Protein AF-A0A927T1P0-F1 (afdb_monomer_lite)

Radius of gyration: 21.11 Å; chains: 1; bounding box: 52×41×47 Å

pLDDT: mean 75.96, std 12.12, range [39.56, 91.94]

Structure (mmCIF, N/CA/C/O backbone):
data_AF-A0A927T1P0-F1
#
_entry.id   AF-A0A927T1P0-F1
#
loop_
_atom_site.group_PDB
_atom_site.id
_atom_site.type_symbol
_atom_site.label_atom_id
_atom_site.label_alt_id
_atom_site.label_comp_id
_atom_site.label_asym_id
_atom_site.label_entity_id
_atom_site.label_seq_id
_atom_site.pdbx_PDB_ins_code
_atom_site.Cartn_x
_atom_site.Cartn_y
_atom_site.Cartn_z
_atom_site.occupancy
_atom_site.B_iso_or_equiv
_atom_site.auth_seq_id
_atom_site.auth_comp_id
_atom_site.auth_asym_id
_atom_site.auth_atom_id
_atom_site.pdbx_PDB_model_num
ATOM 1 N N . MET A 1 1 ? -10.804 21.976 -19.167 1.00 65.56 1 MET A N 1
ATOM 2 C CA . MET A 1 1 ? -10.461 21.129 -18.011 1.00 65.56 1 MET A CA 1
ATOM 3 C C . MET A 1 1 ? -11.729 20.961 -17.210 1.00 65.56 1 MET A C 1
ATOM 5 O O . MET A 1 1 ? -12.380 21.966 -16.926 1.00 65.56 1 MET A O 1
ATOM 9 N N . LYS A 1 2 ? -12.086 19.731 -16.845 1.00 70.88 2 LYS A N 1
ATOM 10 C CA . LYS A 1 2 ? -13.274 19.456 -16.034 1.00 70.88 2 LYS A CA 1
ATOM 11 C C . LYS A 1 2 ? -12.846 18.912 -14.674 1.00 70.88 2 LYS A C 1
ATOM 13 O O . LYS A 1 2 ? -12.101 17.941 -14.603 1.00 70.88 2 LYS A O 1
ATOM 18 N N . LYS A 1 3 ? -13.294 19.558 -13.598 1.00 68.94 3 LYS A N 1
ATOM 19 C CA . LYS A 1 3 ? -13.033 19.150 -12.215 1.00 68.94 3 LYS A CA 1
ATOM 20 C C . LYS A 1 3 ? -14.367 18.923 -11.519 1.00 68.94 3 LYS A C 1
ATOM 22 O O . LYS A 1 3 ? -15.168 19.848 -11.415 1.00 68.94 3 LYS A O 1
ATOM 27 N N . GLU A 1 4 ? -14.596 17.701 -11.061 1.00 69.62 4 GLU A N 1
ATOM 28 C CA . GLU A 1 4 ? -15.775 17.327 -10.285 1.00 69.62 4 GLU A CA 1
ATOM 29 C C . GLU A 1 4 ? -15.331 16.791 -8.925 1.00 69.62 4 GLU A C 1
ATOM 31 O O . GLU A 1 4 ? -14.583 15.819 -8.842 1.00 69.62 4 GLU A O 1
ATOM 36 N N . THR A 1 5 ? -15.821 17.406 -7.852 1.00 66.75 5 THR A N 1
ATOM 37 C CA . THR A 1 5 ? -15.686 16.878 -6.493 1.00 66.75 5 THR A CA 1
ATOM 38 C C . THR A 1 5 ? -17.060 16.415 -6.045 1.00 66.75 5 THR A C 1
ATOM 40 O O . THR A 1 5 ? -18.001 17.210 -6.015 1.00 66.75 5 THR A O 1
ATOM 43 N N . LYS A 1 6 ? -17.192 15.130 -5.718 1.00 68.12 6 LYS A N 1
ATOM 44 C CA . LYS A 1 6 ? -18.435 14.553 -5.204 1.00 68.12 6 LYS A CA 1
ATOM 45 C C . LYS A 1 6 ? -18.195 14.024 -3.801 1.00 68.12 6 LYS A C 1
ATOM 47 O O . LYS A 1 6 ? -17.317 13.188 -3.584 1.00 68.12 6 LYS A O 1
ATOM 52 N N . LYS A 1 7 ? -18.995 14.522 -2.859 1.00 62.31 7 LYS A N 1
ATOM 53 C CA . LYS A 1 7 ? -19.171 13.892 -1.553 1.00 62.31 7 LYS A CA 1
ATOM 54 C C . LYS A 1 7 ? -20.179 12.773 -1.727 1.00 62.31 7 LYS A C 1
ATOM 56 O O . LYS A 1 7 ? -21.283 12.999 -2.219 1.00 62.31 7 LYS A O 1
ATOM 61 N N . LEU A 1 8 ? -19.776 11.561 -1.383 1.00 62.12 8 LEU A N 1
ATOM 62 C CA . LEU A 1 8 ? -20.695 10.434 -1.336 1.00 62.12 8 LEU A CA 1
ATOM 63 C C . LEU A 1 8 ? -21.498 10.560 -0.033 1.00 62.12 8 LEU A C 1
ATOM 65 O O . LEU A 1 8 ? -21.010 10.230 1.041 1.00 62.12 8 LEU A O 1
ATOM 69 N N . GLU A 1 9 ? -22.691 11.155 -0.128 1.00 51.50 9 GLU A N 1
ATOM 70 C CA . GLU A 1 9 ? -23.571 11.426 1.025 1.00 51.50 9 GLU A CA 1
ATOM 71 C C . GLU A 1 9 ? -24.508 10.248 1.358 1.00 51.50 9 GLU A C 1
ATOM 73 O O . GLU A 1 9 ? -24.987 10.154 2.482 1.00 51.50 9 GLU A O 1
ATOM 78 N N . ASN A 1 10 ? -24.708 9.312 0.419 1.00 56.03 10 ASN A N 1
ATOM 79 C CA . ASN A 1 10 ? -25.571 8.126 0.557 1.00 56.03 10 ASN A CA 1
ATOM 80 C C . ASN A 1 10 ? -24.776 6.809 0.635 1.00 56.03 10 ASN A C 1
ATOM 82 O O . ASN A 1 10 ? -25.217 5.785 0.115 1.00 56.03 10 ASN A O 1
ATOM 86 N N . THR A 1 11 ? -23.585 6.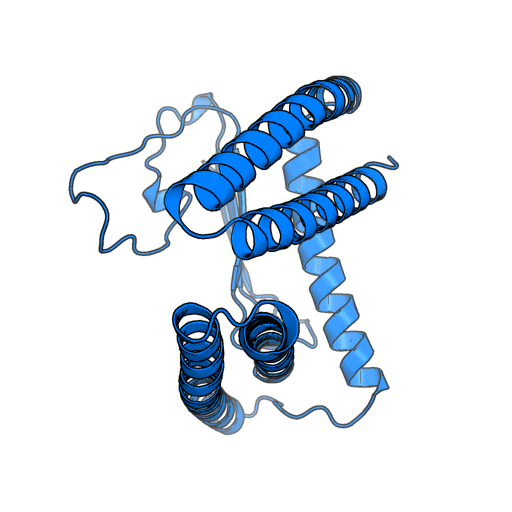839 1.225 1.00 60.16 11 THR A N 1
ATOM 87 C CA . THR A 1 11 ? -22.740 5.649 1.411 1.00 60.16 11 THR A CA 1
ATOM 88 C C . THR A 1 11 ? -22.660 5.268 2.879 1.00 60.16 11 THR A C 1
ATOM 90 O O . THR A 1 11 ? -22.711 6.138 3.748 1.00 60.16 11 THR A O 1
ATOM 93 N N . ILE A 1 12 ? -22.484 3.975 3.169 1.00 64.25 12 ILE A N 1
ATOM 94 C CA . ILE A 1 12 ? -22.302 3.490 4.552 1.00 64.25 12 ILE A CA 1
ATOM 95 C C . ILE A 1 12 ? -20.975 4.029 5.119 1.00 64.25 12 ILE A C 1
ATOM 97 O O . ILE A 1 12 ? -20.809 4.191 6.328 1.00 64.25 12 ILE A O 1
ATOM 101 N N . ILE A 1 13 ? -20.032 4.358 4.231 1.00 64.19 13 ILE A N 1
ATOM 102 C CA . ILE A 1 13 ? -18.728 4.943 4.541 1.00 64.19 13 ILE A CA 1
ATOM 103 C C . ILE A 1 13 ? -18.854 6.445 4.810 1.00 64.19 13 ILE A C 1
ATOM 105 O O . ILE A 1 13 ? -19.381 7.202 3.991 1.00 64.19 13 ILE A O 1
ATOM 109 N N . ASN A 1 14 ? -18.278 6.896 5.923 1.00 66.38 14 ASN A N 1
ATOM 110 C CA . ASN A 1 14 ? -18.280 8.301 6.302 1.00 66.38 14 ASN A CA 1
ATOM 111 C C . ASN A 1 14 ? -17.170 9.092 5.597 1.00 66.38 14 ASN A C 1
ATOM 113 O O . ASN A 1 14 ? -16.022 8.652 5.507 1.00 66.38 14 ASN A O 1
ATOM 117 N N . ASN A 1 15 ? -17.498 10.324 5.190 1.00 62.19 15 ASN A N 1
ATOM 118 C CA . ASN A 1 15 ? -16.545 11.318 4.680 1.00 62.19 15 ASN A CA 1
ATOM 119 C C . ASN A 1 15 ? -15.678 10.795 3.525 1.00 62.19 15 ASN A C 1
ATOM 121 O O . ASN A 1 15 ? -14.450 10.888 3.575 1.00 62.19 15 ASN A O 1
ATOM 125 N N . VAL A 1 16 ? -16.317 10.237 2.496 1.00 62.22 16 VAL A N 1
ATOM 126 C CA . VAL A 1 16 ? -15.637 9.903 1.243 1.00 62.22 16 VAL A CA 1
ATOM 127 C C . VAL A 1 16 ? -15.751 11.085 0.292 1.00 62.22 16 VAL A C 1
ATOM 129 O O . VAL A 1 16 ? -16.842 11.444 -0.162 1.00 62.22 16 VAL A O 1
ATOM 132 N N . GLU A 1 17 ? -14.606 11.681 -0.016 1.00 65.31 17 GLU A N 1
ATOM 133 C CA . GLU A 1 17 ? -14.483 12.682 -1.069 1.00 65.31 17 GLU A CA 1
ATOM 134 C C . GLU A 1 17 ? -13.845 12.028 -2.292 1.00 65.31 17 GLU A C 1
ATOM 136 O O . GLU A 1 17 ? -12.743 11.473 -2.212 1.00 65.31 17 GLU A O 1
ATOM 141 N N . VAL A 1 18 ? -14.563 12.079 -3.415 1.00 67.19 18 VAL A N 1
ATOM 142 C CA . VAL A 1 18 ? -14.064 11.638 -4.718 1.00 67.19 18 VAL A CA 1
ATOM 143 C C . VAL A 1 18 ? -13.833 12.869 -5.570 1.00 67.19 18 VAL A C 1
ATOM 145 O O . VAL A 1 18 ? -14.770 13.589 -5.922 1.00 67.19 18 VAL A O 1
ATOM 148 N N . GLU A 1 19 ? -12.577 13.109 -5.910 1.00 67.81 19 GLU A N 1
ATOM 149 C CA . GLU A 1 19 ? -12.189 14.158 -6.842 1.00 67.81 19 GLU A CA 1
ATOM 150 C C . GLU A 1 19 ? -11.833 13.514 -8.180 1.00 67.81 19 GLU A C 1
ATOM 152 O O . GLU A 1 19 ? -10.958 12.650 -8.252 1.00 67.81 19 GLU A O 1
ATOM 157 N N . THR A 1 20 ? -12.544 13.916 -9.232 1.00 67.44 20 THR A N 1
ATOM 158 C CA . THR A 1 20 ? -12.288 13.505 -10.613 1.00 67.44 20 THR A CA 1
ATOM 159 C C . THR A 1 20 ? -11.836 14.717 -11.408 1.00 67.44 20 THR A C 1
ATOM 161 O O . THR A 1 20 ? -12.549 15.720 -11.487 1.00 67.44 20 THR A O 1
ATOM 164 N N . ILE A 1 21 ? -10.649 14.630 -12.000 1.00 69.12 21 ILE A N 1
ATOM 165 C CA . ILE A 1 21 ? -10.089 15.689 -12.842 1.00 69.12 21 ILE A CA 1
ATOM 166 C C . ILE A 1 21 ? -9.826 15.106 -14.223 1.00 69.12 21 ILE A C 1
ATOM 168 O O . ILE A 1 21 ? -9.081 14.134 -14.354 1.00 69.12 21 ILE A O 1
ATOM 172 N N . GLU A 1 22 ? -10.442 15.710 -15.235 1.00 72.00 22 GLU A N 1
ATOM 173 C CA . GLU A 1 22 ? -10.302 15.354 -16.644 1.00 72.00 22 GLU A CA 1
ATOM 174 C C . GLU A 1 22 ? -9.649 16.511 -17.414 1.00 72.00 22 GLU A C 1
ATOM 176 O O . GLU A 1 22 ? -10.122 17.657 -17.385 1.00 72.00 22 GLU A O 1
ATOM 181 N N . THR A 1 23 ? -8.559 16.203 -18.115 1.00 69.12 23 THR A N 1
ATOM 182 C CA . THR A 1 23 ? -7.876 17.122 -19.034 1.00 69.12 23 THR A CA 1
ATOM 183 C C . THR A 1 23 ? -7.895 16.565 -20.448 1.00 69.12 23 THR A C 1
ATOM 185 O O . THR A 1 23 ? -7.761 15.357 -20.659 1.00 69.12 23 THR A O 1
ATOM 188 N N . THR A 1 24 ? -8.020 17.458 -21.422 1.00 71.88 24 THR A N 1
ATOM 189 C CA . THR A 1 24 ? -7.931 17.159 -22.855 1.00 71.88 24 THR A CA 1
ATOM 190 C C . THR A 1 24 ? -6.747 17.907 -23.485 1.00 71.88 24 THR A C 1
ATOM 192 O O . THR A 1 24 ? -6.261 18.882 -22.910 1.00 71.88 24 THR A O 1
ATOM 195 N N . PRO A 1 25 ? -6.259 17.505 -24.675 1.00 71.06 25 PRO A N 1
ATOM 196 C CA . PRO A 1 25 ? -5.211 18.246 -25.387 1.00 71.06 25 PRO A CA 1
ATOM 197 C C . PRO A 1 25 ? -5.578 19.706 -25.704 1.00 71.06 25 PRO A C 1
ATOM 199 O O . PRO A 1 25 ? -4.684 20.541 -25.844 1.00 71.06 25 PRO A O 1
ATOM 202 N N . GLU A 1 26 ? -6.876 19.999 -25.813 1.00 76.75 26 GLU A N 1
ATOM 203 C CA . GLU A 1 26 ? -7.449 21.324 -26.087 1.00 76.75 26 GLU A CA 1
ATOM 204 C C . GLU A 1 26 ? -7.336 22.268 -24.881 1.00 76.75 26 GLU A C 1
ATOM 206 O O . GLU A 1 26 ? -7.299 23.484 -25.046 1.00 76.75 26 GLU A O 1
ATOM 211 N N . ASP A 1 27 ? -7.178 21.713 -23.676 1.00 67.50 27 ASP A N 1
ATOM 212 C CA . ASP A 1 27 ? -7.015 22.470 -22.431 1.00 67.50 27 ASP A CA 1
ATOM 213 C C . ASP A 1 27 ? -5.614 23.086 -22.262 1.00 67.50 27 ASP A C 1
ATOM 215 O O . ASP A 1 27 ? -5.340 23.756 -21.265 1.00 67.50 27 ASP A O 1
ATOM 219 N N . GLY A 1 28 ? -4.716 22.872 -23.229 1.00 75.31 28 GLY A N 1
ATOM 220 C CA . GLY A 1 28 ? -3.357 23.400 -23.204 1.00 75.31 28 GLY A CA 1
ATOM 221 C C . GLY A 1 28 ? -2.464 22.720 -22.162 1.00 75.31 28 GLY A C 1
ATOM 222 O O . GLY A 1 28 ? -2.589 21.528 -21.885 1.00 75.31 28 GLY A O 1
ATOM 223 N N . PHE A 1 29 ? -1.494 23.467 -21.632 1.00 71.69 29 PHE A N 1
ATOM 224 C CA . PHE A 1 29 ? -0.610 23.002 -20.562 1.00 71.69 29 PHE A CA 1
ATOM 225 C C . PHE A 1 29 ? -1.262 23.282 -19.207 1.00 71.69 29 PHE A C 1
ATOM 227 O O . PHE A 1 29 ? -1.324 24.428 -18.764 1.00 71.69 29 PHE A O 1
ATOM 234 N N . VAL A 1 30 ? -1.739 22.232 -18.543 1.00 72.25 30 VAL A N 1
ATOM 235 C CA . VAL A 1 30 ? -2.395 22.321 -17.235 1.00 72.25 30 VAL A CA 1
ATOM 236 C C . VAL A 1 30 ? -1.359 22.118 -16.134 1.00 72.25 30 VAL A C 1
ATOM 238 O O . VAL A 1 30 ? -0.577 21.171 -16.166 1.00 72.25 30 VAL A O 1
ATOM 241 N N . HIS A 1 31 ? -1.340 23.011 -15.149 1.00 68.69 31 HIS A N 1
ATOM 242 C CA . HIS A 1 31 ? -0.388 22.948 -14.042 1.00 68.69 31 HIS A CA 1
ATOM 243 C C . HIS A 1 31 ? -0.671 21.747 -13.115 1.00 68.69 31 HIS A C 1
ATOM 245 O O . HIS A 1 31 ? -1.817 21.532 -12.711 1.00 68.69 31 HIS A O 1
ATOM 251 N N . ASP A 1 32 ? 0.359 20.981 -12.733 1.00 66.25 32 ASP A N 1
ATOM 252 C CA . ASP A 1 32 ? 0.204 19.723 -11.973 1.00 66.25 32 ASP A CA 1
ATOM 253 C C . ASP A 1 32 ? -0.410 19.932 -10.585 1.00 66.25 32 ASP A C 1
ATOM 255 O O . ASP A 1 32 ? -1.116 19.059 -10.100 1.00 66.25 32 ASP A O 1
ATOM 259 N N . SER A 1 33 ? -0.264 21.113 -9.969 1.00 64.12 33 SER A N 1
ATOM 260 C CA . SER A 1 33 ? -0.940 21.408 -8.688 1.00 64.12 33 SER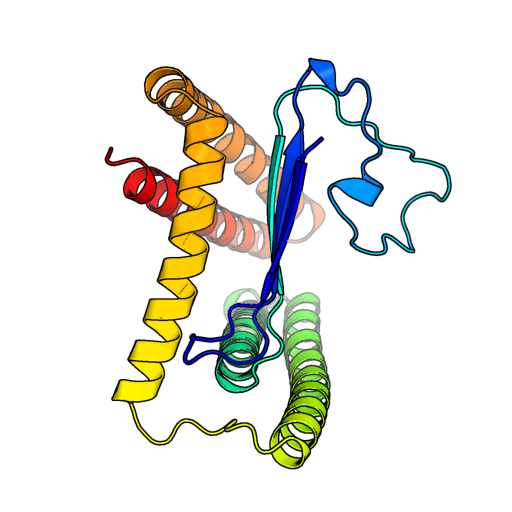 A CA 1
ATOM 261 C C . SER A 1 33 ? -2.469 21.370 -8.776 1.00 64.12 33 SER A C 1
ATOM 263 O O . SER A 1 33 ? -3.140 21.210 -7.758 1.00 64.12 33 SER A O 1
ATOM 265 N N . VAL A 1 34 ? -3.024 21.528 -9.981 1.00 63.28 34 VAL A N 1
ATOM 266 C CA . VAL A 1 34 ? -4.465 21.454 -10.229 1.00 63.28 34 VAL A CA 1
ATOM 267 C C . VAL A 1 34 ? -4.917 20.001 -10.379 1.00 63.28 34 VAL A C 1
ATOM 269 O O . VAL A 1 34 ? -6.044 19.694 -10.009 1.00 63.28 34 VAL A O 1
ATOM 272 N N . ILE A 1 35 ? -4.035 19.123 -10.876 1.00 61.38 35 ILE A N 1
ATOM 273 C CA . ILE A 1 35 ? -4.282 17.695 -11.150 1.00 61.38 35 ILE A CA 1
ATOM 274 C C . ILE A 1 35 ? -3.967 16.827 -9.921 1.00 61.38 35 ILE A C 1
ATOM 276 O O . ILE A 1 35 ? -4.685 15.875 -9.621 1.00 61.38 35 ILE A O 1
ATOM 280 N N . ARG A 1 36 ? -2.909 17.172 -9.183 1.00 61.28 36 ARG A N 1
ATOM 281 C CA . ARG A 1 36 ? -2.444 16.526 -7.952 1.00 61.28 36 ARG A CA 1
ATOM 282 C C . ARG A 1 36 ? -2.322 17.568 -6.836 1.00 61.28 36 ARG A C 1
ATOM 284 O O . ARG A 1 36 ? -1.224 18.055 -6.565 1.00 61.28 36 ARG A O 1
ATOM 291 N N . PRO A 1 37 ? -3.420 17.899 -6.136 1.00 54.56 37 PRO A N 1
ATOM 292 C CA . PRO A 1 37 ? -3.419 18.936 -5.103 1.00 54.56 37 PRO A CA 1
ATOM 293 C C . PRO A 1 37 ? -2.676 18.543 -3.813 1.00 54.56 37 PRO A C 1
ATOM 295 O O . PRO A 1 37 ? -2.661 19.318 -2.855 1.00 54.56 37 PRO A O 1
ATOM 298 N N . THR A 1 38 ? -2.039 17.365 -3.750 1.00 49.34 38 THR A N 1
ATOM 299 C CA . THR A 1 38 ? -1.137 17.017 -2.646 1.00 49.34 38 THR A CA 1
ATOM 300 C C . THR A 1 38 ? -0.102 18.120 -2.479 1.00 49.34 38 THR A C 1
ATOM 302 O O . THR A 1 38 ? 0.689 18.363 -3.388 1.00 49.34 38 THR A O 1
ATOM 305 N N . LYS A 1 39 ? -0.104 18.775 -1.310 1.00 44.94 39 LYS A N 1
ATOM 306 C CA . LYS A 1 39 ? 0.921 19.738 -0.891 1.00 44.94 39 LYS A CA 1
ATOM 307 C C . LYS A 1 39 ? 2.292 19.048 -0.926 1.00 44.94 39 LYS A C 1
ATOM 309 O O . LYS A 1 39 ? 2.753 18.533 0.089 1.00 44.94 39 LYS A O 1
ATOM 314 N N . MET A 1 40 ? 2.947 19.024 -2.087 1.00 44.00 40 MET A N 1
ATOM 315 C CA . MET A 1 40 ? 4.353 18.657 -2.229 1.00 44.00 40 MET A CA 1
ATOM 316 C C . MET A 1 40 ? 5.171 19.758 -1.561 1.00 44.00 40 MET A C 1
ATOM 318 O O . MET A 1 40 ? 5.661 20.673 -2.209 1.00 44.00 40 MET A O 1
ATOM 322 N N . GLN A 1 41 ? 5.279 19.724 -0.235 1.00 41.44 41 GLN A N 1
ATOM 323 C CA . GLN A 1 41 ? 6.036 20.749 0.472 1.00 41.44 41 GLN A CA 1
ATOM 324 C C . GLN A 1 41 ? 7.554 20.564 0.367 1.00 41.44 41 GLN A C 1
ATOM 326 O O . GLN A 1 41 ? 8.253 21.418 0.892 1.00 41.44 41 GLN A O 1
ATOM 331 N N . HIS A 1 42 ? 8.096 19.511 -0.258 1.00 39.56 42 HIS A N 1
ATOM 332 C CA . HIS A 1 42 ? 9.523 19.179 -0.087 1.00 39.56 42 HIS A CA 1
ATOM 333 C C . HIS A 1 42 ? 10.299 18.708 -1.333 1.00 39.56 42 HIS A C 1
ATOM 335 O O . HIS A 1 42 ? 11.416 18.227 -1.185 1.00 39.56 42 HIS A O 1
ATOM 341 N N . TYR A 1 43 ? 9.798 18.898 -2.558 1.00 39.69 43 TYR A N 1
ATOM 342 C CA . TYR A 1 43 ? 10.626 18.724 -3.764 1.00 39.69 43 TYR A CA 1
ATOM 343 C C . TYR A 1 43 ? 10.484 19.934 -4.685 1.00 39.69 43 TYR A C 1
ATOM 345 O O . TYR A 1 43 ? 9.567 19.992 -5.490 1.00 39.69 43 TYR A O 1
ATOM 353 N N . GLY A 1 44 ? 11.404 20.893 -4.532 1.00 41.53 44 GLY A N 1
ATOM 354 C CA . GLY A 1 44 ? 11.635 21.996 -5.468 1.00 41.53 44 GLY A CA 1
ATOM 355 C C . GLY A 1 44 ? 10.466 22.970 -5.614 1.00 41.53 44 GLY A C 1
ATOM 356 O O . GLY A 1 44 ? 9.514 22.714 -6.340 1.00 41.53 44 GLY A O 1
ATOM 357 N N . LYS A 1 45 ? 10.598 24.152 -5.008 1.00 43.09 45 LYS A N 1
ATOM 358 C CA . LYS A 1 45 ? 9.666 25.288 -5.125 1.00 43.09 45 LYS A CA 1
ATOM 359 C C . LYS A 1 45 ? 9.414 25.749 -6.580 1.00 43.09 45 LYS A C 1
ATOM 361 O O . LYS A 1 45 ? 8.470 26.496 -6.802 1.00 43.09 45 LYS A O 1
ATOM 366 N N . ASP A 1 46 ? 10.200 25.246 -7.538 1.00 47.38 46 ASP A N 1
ATOM 367 C CA . ASP A 1 46 ? 10.247 25.689 -8.936 1.00 47.38 46 ASP A CA 1
ATOM 368 C C . ASP A 1 46 ? 9.972 24.582 -9.977 1.00 47.38 46 ASP A C 1
ATOM 370 O O . ASP A 1 46 ? 9.990 24.855 -11.178 1.00 47.38 46 ASP A O 1
ATOM 374 N N . ASN A 1 47 ? 9.663 23.342 -9.570 1.00 47.69 47 ASN A N 1
ATOM 375 C CA . ASN A 1 47 ? 9.273 22.294 -10.525 1.00 47.69 47 ASN A CA 1
ATOM 376 C C . ASN A 1 47 ? 7.788 22.420 -10.880 1.00 47.69 47 ASN A C 1
ATOM 378 O O . ASN A 1 47 ? 6.942 21.632 -10.457 1.00 47.69 47 ASN A O 1
ATOM 382 N N . THR A 1 48 ? 7.483 23.434 -11.686 1.00 53.91 48 THR A N 1
ATOM 383 C CA . THR A 1 48 ? 6.193 23.572 -12.368 1.00 53.91 48 THR A CA 1
ATOM 384 C C . THR A 1 48 ? 6.076 22.465 -13.418 1.00 53.91 48 THR A C 1
ATOM 386 O O . THR A 1 48 ? 6.422 22.619 -14.586 1.00 53.91 48 THR A O 1
ATOM 389 N N . MET A 1 49 ? 5.655 21.276 -12.986 1.00 59.50 49 MET A N 1
ATOM 390 C CA . MET A 1 49 ? 5.286 20.224 -13.923 1.00 59.50 49 MET A CA 1
ATOM 391 C C . MET A 1 49 ? 3.973 20.639 -14.588 1.00 59.50 49 MET A C 1
ATOM 393 O O . MET A 1 49 ? 2.986 20.950 -13.922 1.00 59.50 49 MET A O 1
ATOM 397 N N . TYR A 1 50 ? 3.980 20.693 -15.915 1.00 62.78 50 TYR A N 1
ATOM 398 C CA . TYR A 1 50 ? 2.786 20.920 -16.715 1.00 62.78 50 TYR A CA 1
ATOM 399 C C . TYR A 1 50 ? 2.410 19.614 -17.396 1.00 62.78 50 TYR A C 1
ATOM 401 O O . TYR A 1 50 ? 3.259 18.939 -17.979 1.00 62.78 50 TYR A O 1
ATOM 409 N N . HIS A 1 51 ? 1.129 19.280 -17.354 1.00 64.12 51 HIS A N 1
ATOM 410 C CA . HIS A 1 51 ? 0.570 18.148 -18.076 1.00 64.12 51 HIS A CA 1
ATOM 411 C C . HIS A 1 51 ? -0.139 18.652 -19.324 1.00 64.12 51 HIS A C 1
ATOM 413 O O . HIS A 1 51 ? -0.923 19.599 -19.272 1.00 64.12 51 HIS A O 1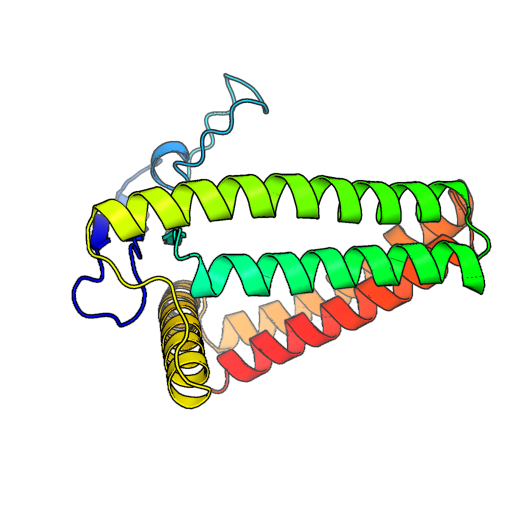
ATOM 419 N N . LYS A 1 52 ? 0.144 18.009 -20.455 1.00 63.44 52 LYS A N 1
ATOM 420 C CA . LYS A 1 52 ? -0.563 18.223 -21.717 1.00 63.44 52 LYS A CA 1
ATOM 421 C C . LYS A 1 52 ? -1.008 16.875 -22.259 1.00 63.44 52 LYS A C 1
ATOM 423 O O . LYS A 1 52 ? -0.203 15.951 -22.350 1.00 63.44 52 LYS A O 1
ATOM 428 N N . GLY A 1 53 ? -2.272 16.794 -22.659 1.00 67.62 53 GLY A N 1
ATOM 429 C CA . GLY A 1 53 ? -2.871 15.584 -23.212 1.00 67.62 53 GLY A CA 1
ATOM 430 C C . GLY A 1 53 ? -4.039 15.065 -22.379 1.00 67.62 53 GLY A C 1
ATOM 431 O O . GLY A 1 53 ? -4.551 15.753 -21.494 1.00 67.62 53 GLY A O 1
ATOM 432 N N . TYR A 1 54 ? -4.471 13.847 -22.698 1.00 68.38 54 TYR A N 1
ATOM 433 C CA . TYR A 1 54 ? -5.557 13.183 -21.988 1.00 68.38 54 TYR A CA 1
ATOM 434 C C . TYR A 1 54 ? -5.081 12.701 -20.616 1.00 68.38 54 TYR A C 1
ATOM 436 O O . TYR A 1 54 ? -4.142 11.911 -20.527 1.00 68.38 54 TYR A O 1
ATOM 444 N N . SER A 1 55 ? -5.734 13.166 -19.555 1.00 66.00 55 SER A N 1
ATOM 445 C CA . SER A 1 55 ? -5.535 12.660 -18.196 1.00 66.00 55 SER A CA 1
ATOM 446 C C . SER A 1 55 ? -6.875 12.570 -17.491 1.00 66.00 55 SER A C 1
ATOM 448 O O . SER A 1 55 ? -7.693 13.485 -17.585 1.00 66.00 55 SER A O 1
ATOM 450 N N . LYS A 1 56 ? -7.086 11.469 -16.773 1.00 68.31 56 LYS A N 1
ATOM 451 C CA . LYS A 1 56 ? -8.225 11.275 -15.883 1.00 68.31 56 LYS A CA 1
ATOM 452 C C . LYS A 1 56 ? -7.703 10.792 -14.538 1.00 68.31 56 LYS A C 1
ATOM 454 O O . LYS A 1 56 ? -7.199 9.676 -14.425 1.00 68.31 56 LYS A O 1
ATOM 459 N N . THR A 1 57 ? -7.772 11.661 -13.536 1.00 65.88 57 THR A N 1
ATOM 460 C CA . THR A 1 57 ? -7.266 11.392 -12.183 1.00 65.88 57 THR A CA 1
ATOM 461 C C . THR A 1 57 ? -8.434 11.207 -11.228 1.00 65.88 57 THR A C 1
ATOM 463 O O . THR A 1 57 ? -9.336 12.041 -11.205 1.00 65.88 57 THR A O 1
ATOM 466 N N . PHE A 1 58 ? -8.392 10.131 -10.441 1.00 64.88 58 PHE A N 1
ATOM 467 C CA . PHE A 1 58 ? -9.337 9.862 -9.362 1.00 64.88 58 PHE A CA 1
ATOM 468 C C . PHE A 1 58 ? -8.604 9.867 -8.026 1.00 64.88 58 PHE A C 1
ATOM 470 O O . PHE A 1 58 ? -7.732 9.025 -7.791 1.00 64.88 58 PHE A O 1
ATOM 477 N N . THR A 1 59 ? -8.980 10.791 -7.150 1.00 64.50 59 THR A N 1
ATOM 478 C CA . THR A 1 59 ? -8.469 10.852 -5.780 1.00 64.50 59 THR A CA 1
ATOM 479 C C . THR A 1 59 ? -9.582 10.455 -4.826 1.00 64.50 59 THR A C 1
ATOM 481 O O . THR A 1 59 ? -10.658 11.052 -4.843 1.00 64.50 59 THR A O 1
ATOM 484 N N . TYR A 1 60 ? -9.304 9.452 -3.995 1.00 67.81 60 TYR A N 1
ATOM 485 C CA . TYR A 1 60 ? -10.188 9.006 -2.925 1.00 67.81 60 TYR A CA 1
ATOM 486 C C . TYR A 1 60 ? -9.579 9.401 -1.590 1.00 67.81 60 TYR A C 1
ATOM 488 O O . TYR A 1 60 ? -8.504 8.916 -1.232 1.00 67.81 60 TYR A O 1
ATOM 496 N N . THR A 1 61 ? -10.284 10.244 -0.847 1.00 67.75 61 THR A N 1
ATOM 497 C CA . THR A 1 61 ? -9.900 10.590 0.521 1.00 67.75 61 THR A CA 1
ATOM 498 C C . THR A 1 61 ? -10.987 10.092 1.455 1.00 67.75 61 THR A C 1
ATOM 500 O O . THR A 1 61 ? -12.156 10.436 1.291 1.00 67.75 61 THR A O 1
ATOM 503 N N . THR A 1 62 ? -10.604 9.260 2.423 1.00 72.81 62 THR A N 1
ATOM 504 C CA . THR A 1 62 ? -11.485 8.842 3.513 1.00 72.81 62 THR A CA 1
ATOM 505 C C . THR A 1 62 ? -10.744 8.949 4.834 1.00 72.81 62 THR A C 1
ATOM 507 O O . THR A 1 62 ? -9.598 8.517 4.955 1.00 72.81 62 THR A O 1
ATOM 510 N N . ASN A 1 63 ? -11.428 9.519 5.820 1.00 74.00 63 ASN A N 1
ATOM 511 C CA . ASN A 1 63 ? -10.972 9.580 7.205 1.00 74.00 63 ASN A CA 1
ATOM 512 C C . ASN A 1 63 ? -11.793 8.640 8.099 1.00 74.00 63 ASN A C 1
ATOM 514 O O . ASN A 1 63 ? -11.775 8.793 9.315 1.00 74.00 63 ASN A O 1
ATOM 518 N N . ASP A 1 64 ? -12.535 7.688 7.517 1.00 76.50 64 ASP A N 1
ATOM 519 C CA . ASP A 1 64 ? -13.377 6.767 8.279 1.00 76.50 64 ASP A CA 1
ATOM 520 C C . ASP A 1 64 ? -12.500 5.846 9.160 1.00 76.50 64 ASP A C 1
ATOM 522 O O . ASP A 1 64 ? -11.695 5.061 8.627 1.00 76.50 64 ASP A O 1
ATOM 526 N N . PRO A 1 65 ? -12.627 5.899 10.503 1.00 82.19 65 PRO A N 1
ATOM 527 C CA . PRO A 1 65 ? -11.891 5.030 11.422 1.00 82.19 65 PRO A CA 1
ATOM 528 C C . PRO A 1 65 ? -12.109 3.536 11.153 1.00 82.19 65 PRO A C 1
ATOM 530 O O . PRO A 1 65 ? -11.212 2.726 11.402 1.00 82.19 65 PRO A O 1
ATOM 533 N N . ARG A 1 66 ? -13.272 3.161 10.606 1.00 81.06 66 ARG A N 1
ATOM 534 C CA . ARG A 1 66 ? -13.660 1.770 10.324 1.00 81.06 66 ARG A CA 1
ATOM 535 C C . ARG A 1 66 ? -12.859 1.161 9.175 1.00 81.06 66 ARG A C 1
ATOM 537 O O . ARG A 1 66 ? -12.667 -0.050 9.149 1.00 81.06 66 ARG A O 1
ATOM 544 N N . ILE A 1 67 ? -12.325 1.990 8.274 1.00 81.50 67 ILE A N 1
ATOM 545 C CA . ILE A 1 67 ? -11.467 1.567 7.154 1.00 81.50 67 ILE A CA 1
ATOM 546 C C . ILE A 1 67 ? -9.991 1.812 7.477 1.00 81.50 67 ILE A C 1
ATOM 548 O O . ILE A 1 67 ? -9.142 0.938 7.282 1.00 81.50 67 ILE A O 1
ATOM 552 N N . THR A 1 68 ? -9.670 2.992 8.006 1.00 83.69 68 THR A N 1
ATOM 553 C CA . THR A 1 68 ? -8.282 3.410 8.256 1.00 83.69 68 THR A CA 1
ATOM 554 C C . THR A 1 68 ? -7.611 2.584 9.355 1.00 83.69 68 THR A C 1
ATOM 556 O O . THR A 1 68 ? -6.458 2.179 9.200 1.00 83.69 68 THR A O 1
ATOM 559 N N . ARG A 1 69 ? -8.328 2.234 10.432 1.00 84.62 69 ARG A N 1
ATOM 560 C CA . ARG A 1 69 ? -7.784 1.422 11.534 1.00 84.62 69 ARG A CA 1
ATOM 561 C C . ARG A 1 69 ? -7.386 0.001 11.108 1.00 84.62 69 ARG A C 1
ATOM 563 O O . ARG A 1 69 ? -6.253 -0.390 11.404 1.00 84.62 69 ARG A O 1
ATOM 570 N N . PRO A 1 70 ? -8.237 -0.802 10.433 1.00 85.44 70 PRO A N 1
ATOM 571 C CA . PRO A 1 70 ? -7.808 -2.112 9.946 1.00 85.44 70 PRO A CA 1
ATOM 572 C C . PRO A 1 70 ? -6.717 -2.002 8.876 1.00 85.44 70 PRO A C 1
ATOM 574 O O . PRO A 1 70 ? -5.794 -2.814 8.888 1.00 85.44 70 PRO A O 1
ATOM 577 N N . PHE A 1 71 ? -6.756 -0.981 8.013 1.00 85.81 71 PHE A N 1
ATOM 578 C CA . PHE A 1 71 ? -5.705 -0.753 7.019 1.00 85.81 71 PHE A CA 1
ATOM 579 C C . PHE A 1 71 ? -4.328 -0.547 7.668 1.00 85.81 71 PHE A C 1
ATOM 581 O O . PHE A 1 71 ? -3.379 -1.260 7.338 1.00 85.81 71 PHE A O 1
ATOM 588 N N . ILE A 1 72 ? -4.222 0.359 8.647 1.00 87.69 72 ILE A N 1
ATOM 589 C CA . ILE A 1 72 ? -2.969 0.610 9.371 1.00 87.69 72 ILE A CA 1
ATOM 590 C C . ILE A 1 72 ? -2.496 -0.641 10.115 1.00 87.69 72 ILE A C 1
ATOM 592 O O . ILE A 1 72 ? -1.313 -0.963 10.058 1.00 87.69 72 ILE A O 1
ATOM 596 N N . LYS A 1 73 ? -3.400 -1.390 10.762 1.00 87.31 73 LYS A N 1
ATOM 597 C CA . LYS A 1 73 ? -3.047 -2.655 11.433 1.00 87.31 73 LYS A CA 1
ATOM 598 C C . LYS A 1 73 ? -2.425 -3.665 10.473 1.00 87.31 73 LYS A C 1
ATOM 600 O O . LYS A 1 73 ? -1.404 -4.258 10.808 1.00 87.31 73 LYS A O 1
ATOM 605 N N . ILE A 1 74 ? -3.023 -3.846 9.295 1.00 87.50 74 ILE A N 1
ATOM 606 C CA . ILE A 1 74 ? -2.508 -4.761 8.269 1.00 87.50 74 ILE A CA 1
ATOM 607 C C . ILE A 1 74 ? -1.138 -4.282 7.785 1.00 87.50 74 ILE A C 1
ATOM 609 O O . ILE A 1 74 ? -0.188 -5.063 7.776 1.00 87.50 74 ILE A O 1
ATOM 613 N N . MET A 1 75 ? -1.015 -2.999 7.440 1.00 87.31 75 MET A N 1
ATOM 614 C CA . MET A 1 75 ? 0.236 -2.435 6.931 1.00 87.31 75 MET A CA 1
ATOM 615 C C . MET A 1 75 ? 1.363 -2.516 7.966 1.00 87.31 75 MET A C 1
ATOM 617 O O . MET A 1 75 ? 2.425 -3.055 7.663 1.00 87.31 75 MET A O 1
ATOM 621 N N . CYS A 1 76 ? 1.135 -2.074 9.203 1.00 90.62 76 CYS A N 1
ATOM 622 C CA . CYS A 1 76 ? 2.107 -2.223 10.288 1.00 90.62 76 CYS A CA 1
ATOM 623 C C . CYS A 1 76 ? 2.431 -3.703 10.550 1.00 90.62 76 CYS A C 1
ATOM 625 O O . CYS A 1 76 ? 3.596 -4.061 10.686 1.00 90.62 76 CYS A O 1
ATOM 627 N N . GLY A 1 77 ? 1.434 -4.593 10.537 1.00 89.44 77 GLY A N 1
ATOM 628 C CA . GLY A 1 77 ? 1.651 -6.034 10.689 1.00 89.44 77 GLY A CA 1
ATOM 629 C C . GLY A 1 77 ? 2.612 -6.612 9.645 1.00 89.44 77 GLY A C 1
ATOM 630 O O . GLY A 1 77 ? 3.508 -7.378 10.000 1.00 89.44 77 GLY A O 1
ATOM 631 N N . ILE A 1 78 ? 2.488 -6.195 8.381 1.00 88.62 78 ILE A N 1
ATOM 632 C CA . ILE A 1 78 ? 3.406 -6.593 7.302 1.00 88.62 78 ILE A CA 1
ATOM 633 C C . ILE A 1 78 ? 4.830 -6.096 7.587 1.00 88.62 78 ILE A C 1
ATOM 635 O O . ILE A 1 78 ? 5.773 -6.881 7.510 1.00 88.62 78 ILE A O 1
ATOM 639 N N . PHE A 1 79 ? 5.002 -4.824 7.959 1.00 86.94 79 PHE A N 1
ATOM 640 C CA . PHE A 1 79 ? 6.326 -4.264 8.269 1.00 86.94 79 PHE A CA 1
ATOM 641 C C . PHE A 1 79 ? 6.979 -4.939 9.481 1.00 86.94 79 PHE A C 1
ATOM 643 O O . PHE A 1 79 ? 8.180 -5.211 9.464 1.00 86.94 79 PHE A O 1
ATOM 650 N N . LEU A 1 80 ? 6.190 -5.259 10.506 1.00 90.69 80 LEU A N 1
ATOM 651 C CA . LEU A 1 80 ? 6.658 -5.991 11.678 1.00 90.69 80 LEU A CA 1
ATOM 652 C C . LEU A 1 80 ? 7.088 -7.416 11.311 1.00 90.69 80 LEU A C 1
ATOM 654 O O . LEU A 1 80 ? 8.160 -7.851 11.728 1.00 90.69 80 LEU A O 1
ATOM 658 N N . ALA A 1 81 ? 6.298 -8.123 10.498 1.00 88.62 81 ALA A N 1
ATOM 659 C CA . ALA A 1 81 ? 6.640 -9.460 10.017 1.00 88.62 81 ALA A CA 1
ATOM 660 C C . ALA A 1 81 ? 7.929 -9.451 9.182 1.00 88.62 81 ALA A C 1
ATOM 662 O O . ALA A 1 81 ? 8.798 -10.295 9.397 1.00 88.62 81 ALA A O 1
ATOM 663 N N . ILE A 1 82 ? 8.087 -8.467 8.290 1.00 86.50 82 ILE A N 1
ATOM 664 C CA . ILE A 1 82 ? 9.320 -8.263 7.517 1.00 86.50 82 ILE A CA 1
ATOM 665 C C . ILE A 1 82 ? 10.509 -8.061 8.460 1.00 86.50 82 ILE A C 1
ATOM 667 O O . ILE A 1 82 ? 11.507 -8.768 8.340 1.00 86.50 82 ILE A O 1
ATOM 671 N N . GLY A 1 83 ? 10.393 -7.161 9.439 1.00 87.38 83 GLY A N 1
ATOM 672 C CA . GLY A 1 83 ? 11.471 -6.898 10.392 1.00 87.38 83 GLY A CA 1
ATOM 673 C C . GLY A 1 83 ? 11.861 -8.125 11.225 1.00 87.38 83 GLY A C 1
ATOM 674 O O . GLY A 1 83 ? 13.050 -8.387 11.409 1.00 87.38 83 GLY A O 1
ATOM 675 N N . LEU A 1 84 ? 10.885 -8.930 11.665 1.00 88.62 84 LEU A N 1
ATOM 676 C CA . LEU A 1 84 ? 11.145 -10.192 12.370 1.00 88.62 84 LEU A CA 1
ATOM 677 C C . LEU A 1 84 ? 11.829 -11.231 11.477 1.00 88.62 84 LEU A C 1
ATOM 679 O O . LEU A 1 84 ? 12.772 -11.881 11.922 1.00 88.62 84 LEU A O 1
ATOM 683 N N . VAL A 1 85 ? 11.390 -11.378 10.225 1.00 85.56 85 VAL A N 1
ATOM 684 C CA . VAL A 1 85 ? 12.024 -12.275 9.245 1.00 85.56 85 VAL A CA 1
ATOM 685 C C . VAL A 1 85 ? 13.478 -11.869 9.012 1.00 85.56 85 VAL A C 1
ATOM 687 O O . VAL A 1 85 ? 14.364 -12.719 9.048 1.00 85.56 85 VAL A O 1
ATOM 690 N N . MET A 1 86 ? 13.749 -10.574 8.851 1.00 82.75 86 MET A N 1
ATOM 691 C CA . MET A 1 86 ? 15.113 -10.064 8.683 1.00 82.75 86 MET A CA 1
ATOM 692 C C . MET A 1 86 ? 15.998 -10.359 9.897 1.00 82.75 86 MET A C 1
ATOM 694 O O . MET A 1 86 ? 17.138 -10.794 9.734 1.00 82.75 86 MET A O 1
ATOM 698 N N . LEU A 1 87 ? 15.460 -10.197 11.107 1.00 85.50 87 LEU A N 1
ATOM 699 C CA . LEU A 1 87 ? 16.191 -10.444 12.349 1.00 85.50 87 LEU A CA 1
ATOM 700 C C . LEU A 1 87 ? 16.453 -11.942 12.581 1.00 85.50 87 LEU A C 1
ATOM 702 O O . LEU A 1 87 ? 17.570 -12.320 12.932 1.00 85.50 87 LEU A O 1
ATOM 706 N N . LEU A 1 88 ? 15.445 -12.795 12.370 1.00 81.75 88 LEU A N 1
ATOM 707 C CA . LEU A 1 88 ? 15.502 -14.225 12.699 1.00 81.75 88 LEU A CA 1
ATOM 708 C C . LEU A 1 88 ? 16.147 -15.081 11.603 1.00 81.75 88 LEU A C 1
ATOM 710 O O . LEU A 1 88 ? 16.966 -15.944 11.913 1.00 81.75 88 LEU A O 1
ATOM 714 N N . LEU A 1 89 ? 15.774 -14.872 10.337 1.00 76.94 89 LEU A N 1
ATOM 715 C CA . LEU A 1 89 ? 16.198 -15.733 9.224 1.00 76.94 89 LEU A CA 1
ATOM 716 C C . LEU A 1 89 ? 17.488 -15.238 8.575 1.00 76.94 89 LEU A C 1
ATOM 718 O O . LEU A 1 89 ? 18.378 -16.036 8.293 1.00 76.94 89 LEU A O 1
ATOM 722 N N . PHE A 1 90 ? 17.604 -13.928 8.367 1.00 71.94 90 PHE A N 1
ATOM 723 C CA . PHE A 1 90 ? 18.733 -13.339 7.643 1.00 71.94 90 PHE A CA 1
ATOM 724 C C . PHE A 1 90 ? 19.814 -12.763 8.561 1.00 71.94 90 PHE A C 1
ATOM 726 O O . PHE A 1 90 ? 20.881 -12.385 8.087 1.00 71.94 90 PHE A O 1
ATOM 733 N N . ARG A 1 91 ? 19.561 -12.738 9.881 1.00 75.25 91 ARG A N 1
ATOM 734 C CA . ARG A 1 91 ? 20.447 -12.169 10.914 1.00 75.25 91 ARG A CA 1
ATOM 735 C C . ARG A 1 91 ? 20.856 -10.715 10.638 1.00 75.25 91 ARG A C 1
ATOM 737 O O . ARG A 1 91 ? 21.839 -10.228 11.194 1.00 75.25 91 ARG A O 1
ATOM 744 N N . ASP A 1 92 ? 20.065 -10.002 9.842 1.00 77.06 92 ASP A N 1
ATOM 745 C CA . ASP A 1 92 ? 20.252 -8.588 9.529 1.00 77.06 92 ASP A CA 1
ATOM 746 C C . ASP A 1 92 ? 19.664 -7.733 10.656 1.00 77.06 92 ASP A C 1
ATOM 748 O O . ASP A 1 92 ? 18.588 -7.143 10.539 1.00 77.06 92 ASP A O 1
ATOM 752 N N . ILE A 1 93 ? 20.381 -7.685 11.783 1.00 82.31 93 ILE A N 1
ATOM 753 C CA . ILE A 1 93 ? 19.928 -7.030 13.021 1.00 82.31 93 ILE A CA 1
ATOM 754 C C . ILE A 1 93 ? 19.622 -5.545 12.785 1.00 82.31 93 ILE A C 1
ATOM 756 O O . ILE A 1 93 ? 18.590 -5.052 13.238 1.00 82.31 93 ILE A O 1
ATOM 760 N N . PHE A 1 94 ? 20.487 -4.839 12.049 1.00 81.38 94 PHE A N 1
ATOM 761 C CA . PHE A 1 94 ? 20.338 -3.403 11.805 1.00 81.38 94 PHE A CA 1
ATOM 762 C C . PHE A 1 94 ? 19.022 -3.077 11.081 1.00 81.38 94 PHE A C 1
ATOM 764 O O . PHE A 1 94 ? 18.219 -2.288 11.577 1.00 81.38 94 PHE A O 1
ATOM 771 N N . PHE A 1 95 ? 18.754 -3.734 9.948 1.00 79.25 95 PHE A N 1
ATOM 772 C CA . PHE A 1 95 ? 17.518 -3.512 9.195 1.00 79.25 95 PHE A CA 1
ATOM 773 C C . PHE A 1 95 ? 16.295 -4.092 9.909 1.00 79.25 95 PHE A C 1
ATOM 775 O O . PHE A 1 95 ? 15.263 -3.425 9.961 1.00 79.25 95 PHE A O 1
ATOM 782 N N . GLY A 1 96 ? 16.409 -5.264 10.540 1.00 85.81 96 GLY A N 1
ATOM 783 C CA . GLY A 1 96 ? 15.318 -5.853 11.319 1.00 85.81 96 GLY A CA 1
ATOM 784 C C . GLY A 1 96 ? 14.794 -4.909 12.407 1.00 85.81 96 GLY A C 1
ATOM 785 O O . GLY A 1 96 ? 13.587 -4.675 12.495 1.00 85.81 96 GLY A O 1
ATOM 786 N N . ILE A 1 97 ? 15.693 -4.285 13.179 1.00 88.88 97 ILE A N 1
ATOM 787 C CA . ILE A 1 97 ? 15.324 -3.314 14.225 1.00 88.88 97 ILE A CA 1
ATOM 788 C C . ILE A 1 97 ? 14.671 -2.059 13.627 1.00 88.88 97 ILE A C 1
ATOM 790 O O . ILE A 1 97 ? 13.678 -1.568 14.173 1.00 88.88 97 ILE A O 1
ATOM 794 N N . ILE A 1 98 ? 15.174 -1.540 12.501 1.00 89.19 98 ILE A N 1
ATOM 795 C CA . ILE A 1 98 ? 14.577 -0.370 11.832 1.00 89.19 98 ILE A CA 1
ATOM 796 C C . ILE A 1 98 ? 13.135 -0.671 11.401 1.00 89.19 98 ILE A C 1
ATOM 798 O O . ILE A 1 98 ? 12.230 0.096 11.722 1.00 89.19 98 ILE A O 1
ATOM 802 N N . PHE A 1 99 ? 12.887 -1.805 10.743 1.00 87.31 99 PHE A N 1
ATOM 803 C CA . PHE A 1 99 ? 11.537 -2.169 10.295 1.00 87.31 99 PHE A CA 1
ATOM 804 C C . PHE A 1 99 ? 10.563 -2.365 11.468 1.00 87.31 99 PHE A C 1
ATOM 806 O O . PHE A 1 99 ? 9.433 -1.869 11.424 1.00 87.31 99 PHE A O 1
ATOM 813 N N . ILE A 1 100 ? 11.009 -3.019 12.548 1.00 91.69 100 ILE A N 1
ATOM 814 C CA . ILE A 1 100 ? 10.196 -3.209 13.759 1.00 91.69 100 ILE A CA 1
ATOM 815 C C . ILE A 1 100 ? 9.887 -1.860 14.422 1.00 91.69 100 ILE A C 1
ATOM 817 O O . ILE A 1 100 ? 8.729 -1.580 14.737 1.00 91.69 100 ILE A O 1
ATOM 821 N N . SER A 1 101 ? 10.896 -1.004 14.607 1.00 90.94 101 SER A N 1
ATOM 822 C CA . SER A 1 101 ? 10.719 0.299 15.264 1.00 90.94 101 SER A CA 1
ATOM 823 C C . SER A 1 101 ? 9.794 1.228 14.475 1.00 90.94 101 SER A C 1
ATOM 825 O O . SER A 1 101 ? 8.873 1.800 15.060 1.00 90.94 101 SER A O 1
ATOM 827 N N . VAL A 1 102 ? 9.960 1.314 13.149 1.00 91.12 102 VAL A N 1
ATOM 828 C CA . VAL A 1 102 ? 9.073 2.094 12.269 1.00 91.12 102 VAL A CA 1
ATOM 829 C C . VAL A 1 102 ? 7.642 1.575 12.344 1.00 91.12 102 VAL A C 1
ATOM 831 O O . VAL A 1 102 ? 6.715 2.379 12.456 1.00 91.12 102 VAL A O 1
ATOM 834 N N . SER A 1 103 ? 7.449 0.253 12.335 1.00 91.31 103 SER A N 1
ATOM 835 C CA . SER A 1 103 ? 6.118 -0.343 12.454 1.00 91.31 103 SER A CA 1
ATOM 836 C C . SER A 1 103 ? 5.432 0.051 13.764 1.00 91.31 103 SER A C 1
ATOM 838 O O . SER A 1 103 ? 4.297 0.529 13.747 1.00 91.31 103 SER A O 1
ATOM 840 N N . ILE A 1 104 ? 6.128 -0.106 14.895 1.00 91.94 104 ILE A N 1
ATOM 841 C CA . ILE A 1 104 ? 5.582 0.188 16.226 1.00 91.94 104 ILE A CA 1
ATOM 842 C C . ILE A 1 104 ? 5.289 1.685 16.373 1.00 91.94 104 ILE A C 1
ATOM 844 O O . ILE A 1 104 ? 4.192 2.064 16.787 1.00 91.94 104 ILE A O 1
ATOM 848 N N . PHE A 1 105 ? 6.239 2.548 16.006 1.00 91.31 105 PHE A N 1
ATOM 849 C CA . PHE A 1 105 ? 6.079 3.996 16.145 1.00 91.31 105 PHE A CA 1
ATOM 850 C C . PHE A 1 105 ? 4.939 4.527 15.270 1.00 91.31 105 PHE A C 1
ATOM 852 O O . PHE A 1 105 ? 4.093 5.293 15.738 1.00 91.31 105 PHE A O 1
ATOM 859 N N . THR A 1 106 ? 4.879 4.073 14.015 1.00 89.75 106 THR A N 1
ATOM 860 C CA . THR A 1 106 ? 3.799 4.438 13.091 1.00 89.75 106 THR A CA 1
ATOM 861 C C . THR A 1 106 ? 2.451 3.946 13.602 1.00 89.75 106 THR A C 1
ATOM 863 O O . THR A 1 106 ? 1.488 4.703 13.556 1.00 89.75 106 THR A O 1
ATOM 866 N N . TYR A 1 107 ? 2.380 2.731 14.154 1.00 91.56 107 TYR A N 1
ATOM 867 C CA . TYR A 1 107 ? 1.148 2.180 14.717 1.00 91.56 107 TYR A CA 1
ATOM 868 C C . TYR A 1 107 ? 0.597 3.039 15.860 1.00 91.56 107 TYR A C 1
ATOM 870 O O . TYR A 1 107 ? -0.578 3.407 15.842 1.00 91.56 107 TYR A O 1
ATOM 878 N N . PHE A 1 108 ? 1.439 3.410 16.830 1.00 90.06 108 PHE A N 1
ATOM 879 C CA . PHE A 1 108 ? 1.008 4.251 17.950 1.00 90.06 108 PHE A CA 1
ATOM 880 C C . PHE A 1 108 ? 0.577 5.644 17.499 1.00 90.06 108 PHE A C 1
ATOM 882 O O . PHE A 1 108 ? -0.463 6.140 17.938 1.00 90.06 108 PHE A O 1
ATOM 889 N N . LYS A 1 109 ? 1.355 6.268 16.609 1.00 91.19 109 LYS A N 1
ATOM 890 C CA . LYS A 1 109 ? 1.031 7.595 16.083 1.00 91.19 109 LYS A CA 1
ATOM 891 C C . LYS A 1 109 ? -0.284 7.575 15.302 1.00 91.19 109 LYS A C 1
ATOM 893 O O . LYS A 1 109 ? -1.169 8.374 15.589 1.00 91.19 109 LYS A O 1
ATOM 898 N N . ALA A 1 110 ? -0.430 6.631 14.375 1.00 88.38 110 ALA A N 1
ATOM 899 C CA . ALA A 1 110 ? -1.622 6.504 13.549 1.00 88.38 110 ALA A CA 1
ATOM 900 C C . ALA A 1 110 ? -2.867 6.166 14.380 1.00 88.38 110 ALA A C 1
ATOM 902 O O . ALA A 1 110 ? -3.906 6.771 14.152 1.00 88.38 110 ALA A O 1
ATOM 903 N N . ASN A 1 111 ? -2.774 5.278 15.378 1.00 88.31 111 ASN A N 1
ATOM 904 C CA . ASN A 1 111 ? -3.905 5.013 16.274 1.00 88.31 111 ASN A CA 1
ATOM 905 C C . ASN A 1 111 ? -4.345 6.274 17.019 1.00 88.31 111 ASN A C 1
ATOM 907 O O . ASN A 1 111 ? -5.535 6.559 17.050 1.00 88.31 111 ASN A O 1
ATOM 911 N N . LYS A 1 112 ? -3.403 7.059 17.555 1.00 88.50 112 LYS A N 1
ATOM 912 C CA . LYS A 1 112 ? -3.730 8.313 18.247 1.00 88.50 112 LYS A CA 1
ATOM 913 C C . LYS A 1 112 ? -4.444 9.307 17.330 1.00 88.50 112 LYS A C 1
ATOM 915 O O . LYS A 1 112 ? -5.368 9.985 17.768 1.00 88.50 112 LYS A O 1
ATOM 920 N N . ASP A 1 113 ? -4.005 9.418 16.081 1.00 87.25 113 ASP A N 1
ATOM 921 C CA . ASP A 1 113 ? -4.628 10.322 15.115 1.00 87.25 113 ASP A CA 1
ATOM 922 C C . ASP A 1 113 ? -6.012 9.810 14.675 1.00 87.25 113 ASP A C 1
ATOM 924 O O . ASP A 1 113 ? -6.956 10.593 14.608 1.00 87.25 113 AS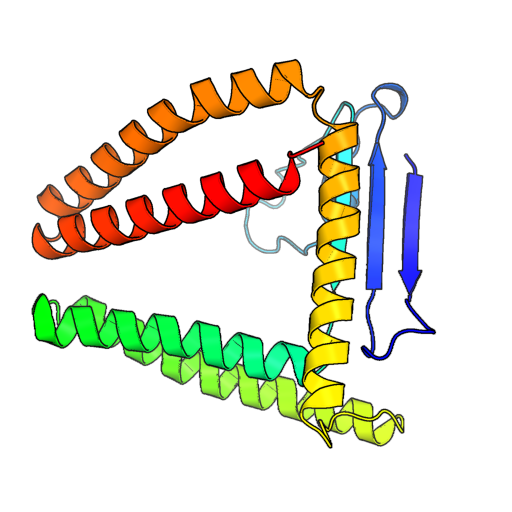P A O 1
ATOM 928 N N . ILE A 1 114 ? -6.172 8.496 14.480 1.00 86.62 114 ILE A N 1
ATOM 929 C CA . ILE A 1 114 ? -7.470 7.865 14.190 1.00 86.62 114 ILE A CA 1
ATOM 930 C C . ILE A 1 114 ? -8.447 8.044 15.358 1.00 86.62 114 ILE A C 1
ATOM 932 O O . ILE A 1 114 ? -9.623 8.303 15.122 1.00 86.62 114 ILE A O 1
ATOM 936 N N . ASP A 1 115 ? -7.984 7.921 16.603 1.00 87.25 115 ASP A N 1
ATOM 937 C CA . ASP A 1 115 ? -8.830 8.070 17.790 1.00 87.25 115 ASP A CA 1
ATOM 938 C C . ASP A 1 115 ? -9.373 9.498 17.916 1.00 87.25 115 ASP A C 1
AT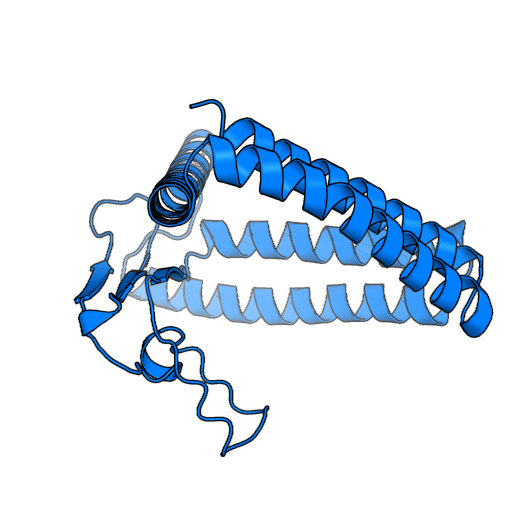OM 940 O O . ASP A 1 115 ? -10.566 9.670 18.156 1.00 87.25 115 ASP A O 1
ATOM 944 N N . LYS A 1 116 ? -8.545 10.517 17.649 1.00 88.56 116 LYS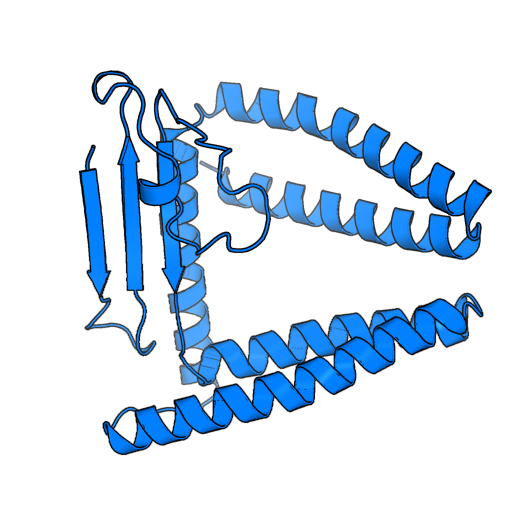 A N 1
ATOM 945 C CA . LYS A 1 116 ? -9.001 11.918 17.592 1.00 88.56 116 LYS A CA 1
ATOM 946 C C . LYS A 1 116 ? -10.078 12.124 16.531 1.00 88.56 116 LYS A C 1
ATOM 948 O O . LYS A 1 116 ? -11.116 12.710 16.813 1.00 88.56 116 LYS A O 1
ATOM 953 N N . VAL A 1 117 ? -9.850 11.604 15.323 1.00 84.81 117 VAL A N 1
ATOM 954 C CA . VAL A 1 117 ? -10.833 11.685 14.233 1.00 84.81 117 VAL A CA 1
ATOM 955 C C . VAL A 1 117 ? -12.119 10.944 14.611 1.00 84.81 117 VAL A C 1
ATOM 957 O O . VAL A 1 117 ? -13.212 11.432 14.346 1.00 84.81 117 VAL A O 1
ATOM 960 N N . ALA A 1 118 ? -12.021 9.792 15.276 1.00 84.19 118 ALA A N 1
ATOM 961 C CA . ALA A 1 118 ? -13.188 9.055 15.749 1.00 84.19 118 ALA A CA 1
ATOM 962 C C . ALA A 1 118 ? -13.988 9.841 16.801 1.00 84.19 118 ALA A C 1
ATOM 964 O O . ALA A 1 118 ? -15.217 9.809 16.769 1.00 84.19 118 ALA A O 1
ATOM 965 N N . GLU A 1 119 ? -13.326 10.554 17.714 1.00 86.44 119 GLU A N 1
ATOM 966 C CA . GLU A 1 119 ? -13.986 11.430 18.690 1.00 86.44 119 GLU A CA 1
ATOM 967 C C . GLU A 1 119 ? -14.695 12.613 18.018 1.00 86.44 119 GLU A C 1
ATOM 969 O O . GLU A 1 119 ? -15.859 12.872 18.326 1.00 86.44 119 GLU A O 1
ATOM 974 N N . GLU A 1 120 ? -14.047 13.276 17.057 1.00 84.94 120 GLU A N 1
ATOM 975 C CA . GLU A 1 120 ? -14.655 14.361 16.272 1.00 84.94 120 GLU A CA 1
ATOM 976 C C . GLU A 1 120 ? -15.902 13.883 15.511 1.00 84.94 120 GLU A C 1
ATOM 978 O O . GLU A 1 120 ? -16.932 14.559 15.499 1.00 84.94 120 GLU A O 1
ATOM 983 N N . LEU A 1 121 ? -15.847 12.689 14.917 1.00 81.19 121 LEU A N 1
ATOM 984 C CA . LEU A 1 121 ? -16.980 12.103 14.196 1.00 81.19 121 LEU A CA 1
ATOM 985 C C . LEU A 1 121 ? -18.123 11.695 15.134 1.00 81.19 121 LEU A C 1
ATOM 987 O O . LEU A 1 121 ? -19.286 11.932 14.802 1.00 81.19 121 LEU A O 1
ATOM 991 N N . LYS A 1 122 ? -17.815 11.169 16.327 1.00 82.75 122 LYS A N 1
ATOM 992 C CA . LYS A 1 122 ? -18.824 10.891 17.364 1.00 82.75 122 LYS A CA 1
ATOM 993 C C . LYS A 1 122 ? -19.529 12.163 17.827 1.00 82.75 122 LYS A C 1
ATOM 995 O O . LYS A 1 122 ? -20.746 12.154 17.986 1.00 82.75 122 LYS A O 1
ATOM 1000 N N . GLN A 1 123 ? -18.792 13.261 18.010 1.00 83.50 123 GLN A N 1
ATOM 1001 C CA . GLN A 1 123 ? -19.375 14.564 18.360 1.00 83.50 123 GLN A CA 1
ATOM 1002 C C . GLN A 1 123 ? -20.309 15.099 17.263 1.00 83.50 123 GLN A C 1
ATOM 1004 O O . GLN A 1 123 ? -21.278 15.790 17.565 1.00 83.50 123 GLN A O 1
ATOM 1009 N N . GLN A 1 124 ? -20.060 14.739 16.001 1.00 79.31 124 GLN A N 1
ATOM 1010 C CA . GLN A 1 124 ? -20.925 15.054 14.858 1.00 79.31 124 GLN A CA 1
ATOM 1011 C C . GLN A 1 124 ? -22.114 14.085 14.700 1.00 79.31 124 GLN A C 1
ATOM 1013 O O . GLN A 1 124 ? -22.854 14.192 13.724 1.00 79.31 124 GLN A O 1
ATOM 1018 N N . GLY A 1 125 ? -22.300 13.134 15.625 1.00 73.94 125 GLY A N 1
ATOM 1019 C CA . GLY A 1 125 ? -23.375 12.139 15.574 1.00 73.94 125 GLY A CA 1
ATOM 1020 C C . GLY A 1 125 ? -23.176 11.054 14.513 1.00 73.94 125 GLY A C 1
ATOM 1021 O O . GLY A 1 125 ? -24.136 10.369 14.164 1.00 73.94 125 GLY A O 1
ATOM 1022 N N . LYS A 1 126 ? -21.958 10.899 13.977 1.00 75.31 126 LYS A N 1
ATOM 1023 C CA . LYS A 1 126 ? -21.638 9.861 12.992 1.00 75.31 126 LYS A CA 1
ATOM 1024 C C . LYS A 1 126 ? -21.233 8.569 13.682 1.00 75.31 126 LYS A C 1
ATOM 1026 O O . LYS A 1 126 ? -20.481 8.583 14.657 1.00 75.31 126 LYS A O 1
ATOM 1031 N N . ASP A 1 127 ? -21.692 7.456 13.122 1.00 73.88 127 ASP A N 1
ATOM 1032 C CA . ASP A 1 127 ? -21.292 6.137 13.587 1.00 73.88 127 ASP A CA 1
ATOM 1033 C C . ASP A 1 127 ? -19.860 5.795 13.144 1.00 73.88 127 ASP A C 1
ATOM 1035 O O . ASP A 1 127 ? -19.463 5.995 11.994 1.00 73.88 127 ASP A O 1
ATOM 1039 N N . VAL A 1 128 ? -19.065 5.303 14.087 1.00 72.81 128 VAL A N 1
ATOM 1040 C CA . VAL A 1 128 ? -17.651 4.947 13.909 1.00 72.81 128 VAL A CA 1
ATOM 1041 C C . VAL A 1 128 ? -17.339 3.545 14.431 1.00 72.81 128 VAL A C 1
ATOM 1043 O O . VAL A 1 128 ? -16.168 3.143 14.421 1.00 72.81 128 VAL A O 1
ATOM 1046 N N . THR A 1 129 ? -18.342 2.810 14.919 1.00 75.56 129 THR A N 1
ATOM 1047 C CA . THR A 1 129 ? -18.193 1.411 15.322 1.00 75.56 129 THR A CA 1
ATOM 1048 C C . THR A 1 129 ? -18.570 0.481 14.177 1.00 75.56 129 THR A C 1
ATOM 1050 O O . THR A 1 129 ? -19.087 0.894 13.149 1.00 75.56 129 THR A O 1
ATOM 1053 N N . ILE A 1 130 ? -18.137 -0.769 14.296 1.00 73.81 130 ILE A N 1
ATOM 1054 C CA . ILE A 1 130 ? -18.556 -1.844 13.404 1.00 73.81 130 ILE A CA 1
ATOM 1055 C C . ILE A 1 130 ? -19.289 -2.804 14.321 1.00 73.81 130 ILE A C 1
ATOM 1057 O O . ILE A 1 130 ? -18.650 -3.462 15.152 1.00 73.81 130 ILE A O 1
ATOM 1061 N N . ASP A 1 131 ? -20.605 -2.852 14.192 1.00 75.75 131 ASP A N 1
ATOM 1062 C CA . ASP A 1 131 ? -21.467 -3.551 15.141 1.00 75.75 131 ASP A CA 1
ATOM 1063 C C . ASP A 1 131 ? -21.666 -5.017 14.737 1.00 75.75 131 ASP A C 1
ATOM 1065 O O . ASP A 1 131 ? -21.983 -5.872 15.568 1.00 75.75 131 ASP A O 1
ATOM 1069 N N . SER A 1 132 ? -21.404 -5.353 13.468 1.00 79.25 132 SER A N 1
ATOM 1070 C CA . SER A 1 132 ? -21.494 -6.724 12.965 1.00 79.25 132 SER A CA 1
ATOM 1071 C C . SER A 1 132 ? -20.442 -7.065 11.905 1.00 79.25 132 SER A C 1
ATOM 1073 O O . SER A 1 132 ? -19.859 -6.207 11.241 1.00 79.25 132 SER A O 1
ATOM 1075 N N . LYS A 1 133 ? -20.205 -8.370 11.710 1.00 77.81 133 LYS A N 1
ATOM 1076 C CA . LYS A 1 133 ? -19.359 -8.863 10.608 1.00 77.81 133 LYS A CA 1
ATOM 1077 C C . LYS A 1 133 ? -19.954 -8.534 9.236 1.00 77.81 133 LYS A C 1
ATOM 1079 O O . LYS A 1 133 ? -19.202 -8.282 8.302 1.00 77.81 133 LYS A O 1
ATOM 1084 N N . GLU A 1 134 ? -21.278 -8.541 9.130 1.00 80.75 134 GLU A N 1
ATOM 1085 C CA . GLU A 1 134 ? -22.011 -8.246 7.896 1.00 80.75 134 GLU A CA 1
ATOM 1086 C C . GLU A 1 134 ? -21.825 -6.782 7.489 1.00 80.75 134 GLU A C 1
ATOM 1088 O O . GLU A 1 134 ? -21.501 -6.498 6.338 1.00 80.75 134 GLU A O 1
ATOM 1093 N N . GLU A 1 135 ? -21.907 -5.861 8.450 1.00 77.62 135 GLU A N 1
ATOM 1094 C CA . GLU A 1 135 ? -21.610 -4.442 8.240 1.00 77.62 135 GLU A CA 1
ATOM 1095 C C . GLU A 1 135 ? -20.152 -4.233 7.796 1.00 77.62 135 GLU A C 1
ATOM 1097 O O . GLU A 1 135 ? -19.880 -3.504 6.840 1.00 77.62 135 GLU A O 1
ATOM 1102 N N . ALA A 1 136 ? -19.204 -4.944 8.417 1.00 79.31 136 ALA A N 1
ATOM 1103 C CA . ALA A 1 136 ? -17.796 -4.891 8.025 1.00 79.31 136 ALA A CA 1
ATOM 1104 C C . ALA A 1 136 ? -17.579 -5.320 6.562 1.00 79.31 136 ALA A C 1
ATOM 1106 O O . ALA A 1 136 ? -16.788 -4.710 5.833 1.00 79.31 136 ALA A O 1
ATOM 1107 N N . GLU A 1 137 ? -18.266 -6.379 6.121 1.00 82.31 137 GLU A N 1
ATOM 1108 C CA . GLU A 1 137 ? -18.202 -6.842 4.734 1.00 82.31 137 GLU A CA 1
ATOM 1109 C C . GLU A 1 137 ? -18.860 -5.863 3.765 1.00 82.31 137 GLU A C 1
ATOM 1111 O O . GLU A 1 137 ? -18.315 -5.634 2.683 1.00 82.31 137 GLU A O 1
ATOM 1116 N N . GLN A 1 138 ? -19.982 -5.253 4.145 1.00 82.94 138 GLN A N 1
ATOM 1117 C CA . GLN A 1 138 ? -20.654 -4.238 3.334 1.00 82.94 138 GLN A CA 1
ATOM 1118 C C . GLN A 1 138 ? -19.763 -3.008 3.130 1.00 82.94 138 GLN A C 1
ATOM 1120 O O . GLN A 1 138 ? -19.493 -2.654 1.981 1.00 82.94 138 GLN A O 1
ATOM 1125 N N . ILE A 1 139 ? -19.207 -2.445 4.211 1.00 81.56 139 ILE A N 1
ATOM 1126 C CA . ILE A 1 139 ? -18.264 -1.311 4.168 1.00 81.56 139 ILE A CA 1
ATOM 1127 C C . ILE A 1 139 ? -17.074 -1.637 3.257 1.00 81.56 139 ILE A C 1
ATOM 1129 O O . ILE A 1 139 ? -16.684 -0.842 2.397 1.00 81.56 139 ILE A O 1
ATOM 1133 N N . LYS A 1 140 ? -16.498 -2.836 3.406 1.00 81.88 140 LYS A N 1
ATOM 1134 C CA . LYS A 1 140 ? -15.379 -3.287 2.573 1.00 81.88 140 LYS A CA 1
ATOM 1135 C C . LYS A 1 140 ? -15.773 -3.391 1.099 1.00 81.88 140 LYS A C 1
ATOM 1137 O O . LYS A 1 140 ? -15.023 -2.926 0.241 1.00 81.88 140 LYS A O 1
ATOM 1142 N N . ASN A 1 141 ? -16.895 -4.035 0.791 1.00 83.00 141 ASN A N 1
ATOM 1143 C CA . ASN A 1 141 ? -17.330 -4.263 -0.586 1.00 83.00 141 ASN A CA 1
ATOM 1144 C C . ASN A 1 141 ? -17.681 -2.949 -1.289 1.00 83.00 141 ASN A C 1
ATOM 1146 O O . ASN A 1 141 ? -17.316 -2.773 -2.450 1.00 83.00 141 ASN A O 1
ATOM 1150 N N . GLU A 1 142 ? -18.312 -2.014 -0.581 1.00 81.94 142 GLU A N 1
ATOM 1151 C CA . GLU A 1 142 ? -18.612 -0.672 -1.080 1.00 81.94 142 GLU A CA 1
ATOM 1152 C C . GLU A 1 142 ? -17.327 0.124 -1.362 1.00 81.94 142 GLU A C 1
ATOM 1154 O O . GLU A 1 142 ? -17.165 0.686 -2.451 1.00 81.94 142 GLU A O 1
ATOM 1159 N N . PHE A 1 143 ? -16.360 0.095 -0.437 1.00 81.12 143 PHE A N 1
ATOM 1160 C CA . PHE A 1 143 ? -15.067 0.761 -0.612 1.00 81.12 143 PHE A CA 1
ATOM 1161 C C . PHE A 1 143 ? -14.289 0.190 -1.806 1.00 81.12 143 PHE A C 1
ATOM 1163 O O . PHE A 1 143 ? -13.833 0.923 -2.687 1.00 81.12 143 PHE A O 1
ATOM 1170 N N . VAL A 1 144 ? -14.180 -1.140 -1.875 1.00 80.94 144 VAL A N 1
ATOM 1171 C CA . VAL A 1 144 ? -13.496 -1.841 -2.971 1.00 80.94 144 VAL A CA 1
ATOM 1172 C C . VAL A 1 144 ? -14.211 -1.612 -4.302 1.00 80.94 144 VAL A C 1
ATOM 1174 O O . VAL A 1 144 ? -13.548 -1.411 -5.321 1.00 80.94 144 VAL A O 1
ATOM 1177 N N . GLY A 1 145 ? -15.545 -1.622 -4.310 1.00 79.38 145 GLY A N 1
ATOM 1178 C CA . GLY A 1 145 ? -16.358 -1.344 -5.491 1.00 79.38 145 GLY A CA 1
ATOM 1179 C C . GLY A 1 145 ? -16.113 0.062 -6.031 1.00 79.38 145 GLY A C 1
ATOM 1180 O O . GLY A 1 145 ? -15.857 0.222 -7.225 1.00 79.38 145 GLY A O 1
ATOM 1181 N N . THR A 1 146 ? -16.087 1.054 -5.140 1.00 74.94 146 THR A N 1
ATOM 1182 C CA . THR A 1 146 ? -15.830 2.461 -5.475 1.00 74.94 146 THR A CA 1
ATOM 1183 C C . THR A 1 146 ? -14.451 2.651 -6.114 1.00 74.94 146 THR A C 1
ATOM 1185 O O . THR A 1 146 ? -14.348 3.251 -7.186 1.00 74.94 146 THR A O 1
ATOM 1188 N N . ILE A 1 147 ? -13.398 2.070 -5.523 1.00 75.62 147 ILE A N 1
ATOM 1189 C CA . ILE A 1 147 ? -12.033 2.116 -6.080 1.00 75.62 147 ILE A CA 1
ATOM 1190 C C . ILE A 1 147 ? -11.968 1.412 -7.437 1.00 75.62 147 ILE A C 1
ATOM 1192 O O . ILE A 1 147 ? -11.360 1.914 -8.384 1.00 75.62 147 ILE A O 1
ATOM 1196 N N . LYS A 1 148 ? -12.589 0.232 -7.547 1.00 77.38 148 LYS A N 1
ATOM 1197 C CA . LYS A 1 148 ? -12.580 -0.554 -8.782 1.00 77.38 148 LYS A CA 1
ATOM 1198 C C . LYS A 1 148 ? -13.282 0.183 -9.926 1.00 77.38 148 LYS A C 1
ATOM 1200 O O . LYS A 1 148 ? -12.792 0.124 -11.050 1.00 77.38 148 LYS A O 1
ATOM 1205 N N . GLY A 1 149 ? -14.385 0.875 -9.638 1.00 75.94 149 GLY A N 1
ATOM 1206 C CA . GLY A 1 149 ? -15.116 1.694 -10.607 1.00 75.94 149 GLY A CA 1
ATOM 1207 C C . GLY A 1 149 ? -14.243 2.793 -11.213 1.00 75.94 149 GLY A C 1
ATOM 1208 O O . GLY A 1 149 ? -14.014 2.787 -12.420 1.00 75.94 149 GLY A O 1
ATOM 1209 N N . GLY A 1 150 ? -13.663 3.669 -10.384 1.00 71.38 150 GLY A N 1
ATOM 1210 C CA . GLY A 1 150 ? -12.810 4.750 -10.902 1.00 71.38 150 GLY A CA 1
ATOM 1211 C C . GLY A 1 150 ? -11.543 4.243 -11.589 1.00 71.38 150 GLY A C 1
ATOM 1212 O O . GLY A 1 150 ? -11.119 4.795 -12.602 1.00 71.38 150 GLY A O 1
ATOM 1213 N N . MET A 1 151 ? -10.962 3.139 -11.108 1.00 71.69 151 MET A N 1
ATOM 1214 C CA . MET A 1 151 ? -9.814 2.523 -11.773 1.00 71.69 151 MET A CA 1
ATOM 1215 C C . MET A 1 151 ? -10.174 1.996 -13.172 1.00 71.69 151 MET A C 1
ATOM 1217 O O . MET A 1 151 ? -9.413 2.232 -14.110 1.00 71.69 151 MET A O 1
ATOM 1221 N N . ASN A 1 152 ? -11.331 1.345 -13.342 1.00 72.88 152 ASN A N 1
ATOM 1222 C CA . ASN A 1 152 ? -11.821 0.904 -14.654 1.00 72.88 152 ASN A CA 1
ATOM 1223 C C . ASN A 1 152 ? -12.035 2.083 -15.615 1.00 72.88 152 ASN A C 1
ATOM 1225 O O . ASN A 1 152 ? -11.646 2.006 -16.785 1.00 72.88 152 ASN A O 1
ATOM 1229 N N . ASP A 1 153 ? -12.613 3.177 -15.127 1.00 71.88 153 ASP A N 1
ATOM 1230 C CA . ASP A 1 153 ? -12.876 4.375 -15.927 1.00 71.88 153 ASP A CA 1
ATOM 1231 C C . ASP A 1 153 ? -11.576 5.067 -16.362 1.00 71.88 153 ASP A C 1
ATOM 1233 O O . ASP A 1 153 ? -11.417 5.427 -17.529 1.00 71.88 153 ASP A O 1
ATOM 1237 N N . ALA A 1 154 ? -10.605 5.209 -15.453 1.00 70.00 154 ALA A N 1
ATOM 1238 C CA . ALA A 1 154 ? -9.298 5.788 -15.775 1.00 70.00 154 ALA A CA 1
ATOM 1239 C C . ALA A 1 154 ? -8.577 4.961 -16.844 1.00 70.00 154 ALA A C 1
ATOM 1241 O O . ALA A 1 154 ? -8.098 5.478 -17.854 1.00 70.00 154 ALA A O 1
ATOM 1242 N N . ILE A 1 155 ? -8.554 3.648 -16.651 1.00 68.62 155 ILE A N 1
ATOM 1243 C CA . ILE A 1 155 ? -7.887 2.707 -17.541 1.00 68.62 155 ILE A CA 1
ATOM 1244 C C . ILE A 1 155 ? -8.514 2.696 -18.937 1.00 68.62 155 ILE A C 1
ATOM 1246 O O . ILE A 1 155 ? -7.786 2.791 -19.927 1.00 68.62 155 ILE A O 1
ATOM 1250 N N . SER A 1 156 ? -9.842 2.585 -19.018 1.00 67.88 156 SER A N 1
ATOM 1251 C CA . SER A 1 156 ? -10.565 2.519 -20.295 1.00 67.88 156 SER A CA 1
ATOM 1252 C C . SER A 1 156 ? -10.456 3.822 -21.085 1.00 67.88 156 SER A C 1
ATOM 1254 O O . SER A 1 156 ? -10.397 3.785 -22.311 1.00 67.88 156 SER A O 1
ATOM 1256 N N . SER A 1 157 ? -10.338 4.961 -20.394 1.00 66.69 157 SER A N 1
ATOM 1257 C CA . SER A 1 157 ? -10.052 6.253 -21.030 1.00 66.69 157 SER A CA 1
ATOM 1258 C C . SER A 1 157 ? -8.605 6.397 -21.526 1.00 66.69 157 SER A C 1
ATOM 1260 O O . SER A 1 157 ? -8.350 7.195 -22.424 1.00 66.69 157 SER A O 1
ATOM 1262 N N . THR A 1 158 ? -7.661 5.616 -20.982 1.00 64.81 158 THR A N 1
ATOM 1263 C CA . THR A 1 158 ? -6.222 5.752 -21.279 1.00 64.81 158 THR A CA 1
ATOM 1264 C C . THR A 1 158 ? -5.721 4.741 -22.314 1.00 64.81 158 THR A C 1
ATOM 1266 O O . THR A 1 158 ? -4.881 5.077 -23.149 1.00 64.81 158 THR A O 1
ATOM 1269 N N . PHE A 1 159 ? -6.210 3.496 -22.291 1.00 63.97 159 PHE A N 1
ATOM 1270 C CA . PHE A 1 159 ? -5.721 2.431 -23.171 1.00 63.97 159 PHE A CA 1
ATOM 1271 C C . PHE A 1 159 ? -6.843 1.735 -23.943 1.00 63.97 159 PHE A C 1
ATOM 1273 O O . PHE A 1 159 ? -7.842 1.302 -23.375 1.00 63.97 159 PHE A O 1
ATOM 1280 N N . THR A 1 160 ? -6.608 1.477 -25.233 1.00 68.69 160 THR A N 1
ATOM 1281 C CA . THR A 1 160 ? -7.379 0.465 -25.968 1.00 68.69 160 THR A CA 1
ATOM 1282 C C . THR A 1 160 ? -6.943 -0.939 -25.534 1.00 68.69 160 THR A C 1
ATOM 1284 O O . THR A 1 160 ? -5.773 -1.168 -25.211 1.00 68.69 160 THR A O 1
ATOM 1287 N N . LYS A 1 161 ? -7.859 -1.917 -25.572 1.00 68.56 161 LYS A N 1
ATOM 1288 C CA . LYS A 1 161 ? -7.595 -3.311 -25.157 1.00 68.56 161 LYS A CA 1
ATOM 1289 C C . LYS A 1 161 ? -6.348 -3.917 -25.822 1.00 68.56 161 LYS A C 1
ATOM 1291 O O . LYS A 1 161 ? -5.565 -4.611 -25.171 1.00 68.56 161 LYS A O 1
ATOM 1296 N N . ASN A 1 162 ? -6.132 -3.621 -27.106 1.00 72.06 162 ASN A N 1
ATOM 1297 C CA . ASN A 1 162 ? -4.977 -4.113 -27.863 1.00 72.06 162 ASN A CA 1
ATOM 1298 C C . ASN A 1 162 ? -3.666 -3.429 -27.450 1.00 72.06 162 ASN A C 1
ATOM 1300 O O . ASN A 1 162 ? -2.672 -4.122 -27.218 1.00 72.06 162 ASN A O 1
ATOM 1304 N N . ASN A 1 163 ? -3.667 -2.103 -27.287 1.00 74.19 163 ASN A N 1
ATOM 1305 C CA . ASN A 1 163 ? -2.474 -1.361 -26.871 1.00 74.19 163 ASN A CA 1
ATOM 1306 C C . ASN A 1 163 ? -2.077 -1.713 -25.433 1.00 74.19 163 ASN A C 1
ATOM 1308 O O . ASN A 1 163 ? -0.893 -1.862 -25.141 1.00 74.19 163 ASN A O 1
ATOM 1312 N N . PHE A 1 164 ? -3.056 -1.949 -24.556 1.00 71.69 164 PHE A N 1
ATOM 1313 C CA . PHE A 1 164 ? -2.805 -2.399 -23.191 1.00 71.69 164 PHE A CA 1
ATOM 1314 C C . PHE A 1 164 ? -2.162 -3.789 -23.133 1.00 71.69 164 PHE A C 1
ATOM 1316 O O . PHE A 1 164 ? -1.193 -4.007 -22.406 1.00 71.69 164 PHE A O 1
ATOM 1323 N N . LYS A 1 165 ? -2.659 -4.739 -23.935 1.00 74.88 165 LYS A N 1
ATOM 1324 C CA . LYS A 1 165 ? -2.080 -6.089 -24.008 1.00 74.88 165 LYS A CA 1
ATOM 1325 C C . LYS A 1 165 ? -0.621 -6.046 -24.462 1.00 74.88 165 LYS A C 1
ATOM 1327 O O . LYS A 1 165 ? 0.195 -6.829 -23.978 1.00 74.88 165 LYS A O 1
ATOM 1332 N N . TRP A 1 166 ? -0.294 -5.140 -25.382 1.00 80.44 166 TRP A N 1
ATOM 1333 C CA . TRP A 1 166 ? 1.080 -4.925 -25.827 1.00 80.44 166 TRP A CA 1
ATOM 1334 C C . TRP A 1 166 ? 1.930 -4.252 -24.743 1.00 80.44 166 TRP A C 1
ATOM 1336 O O . TRP A 1 166 ? 3.028 -4.722 -24.456 1.00 80.44 166 TRP A O 1
ATOM 1346 N N . PHE A 1 167 ? 1.387 -3.236 -24.065 1.00 79.88 167 PHE A N 1
ATOM 1347 C CA . PHE A 1 167 ? 2.026 -2.584 -22.922 1.00 79.88 167 PHE A CA 1
ATOM 1348 C C . PHE A 1 167 ? 2.383 -3.578 -21.811 1.00 79.88 167 PHE A C 1
ATOM 1350 O O . PHE A 1 167 ? 3.528 -3.595 -21.378 1.00 79.88 167 PHE A O 1
ATOM 1357 N N . ILE A 1 168 ? 1.458 -4.456 -21.401 1.00 76.88 168 ILE A N 1
ATOM 1358 C CA . ILE A 1 168 ? 1.738 -5.503 -20.403 1.00 76.88 168 ILE A CA 1
ATOM 1359 C C . ILE A 1 168 ? 2.862 -6.437 -20.870 1.00 76.88 168 ILE A C 1
ATOM 1361 O O . ILE A 1 168 ? 3.756 -6.775 -20.094 1.00 76.88 168 ILE A O 1
ATOM 1365 N N . LYS A 1 169 ? 2.829 -6.870 -22.137 1.00 81.06 169 LYS A N 1
ATOM 1366 C CA . LYS A 1 169 ? 3.866 -7.754 -22.691 1.00 81.06 169 LYS A CA 1
ATOM 1367 C C . LYS A 1 169 ? 5.248 -7.104 -22.685 1.00 81.06 169 LYS A C 1
ATOM 1369 O O . LYS A 1 169 ? 6.229 -7.811 -22.485 1.00 81.06 169 LYS A O 1
ATOM 1374 N N . ALA A 1 170 ? 5.322 -5.794 -22.907 1.00 83.62 170 ALA A N 1
ATOM 1375 C CA . ALA A 1 170 ? 6.573 -5.044 -22.911 1.00 83.62 170 ALA A CA 1
ATOM 1376 C C . ALA A 1 170 ? 7.039 -4.653 -21.497 1.00 83.62 170 ALA A C 1
ATOM 1378 O O . ALA A 1 170 ? 8.234 -4.673 -21.218 1.00 83.62 170 ALA A O 1
ATOM 1379 N N . SER A 1 171 ? 6.120 -4.330 -20.585 1.00 81.88 171 SER A N 1
ATOM 1380 C CA . SER A 1 171 ? 6.458 -3.882 -19.231 1.00 81.88 171 SER A CA 1
ATOM 1381 C C . SER A 1 171 ? 6.941 -5.016 -18.331 1.00 81.88 171 SER A C 1
ATOM 1383 O O . SER A 1 171 ? 7.809 -4.790 -17.491 1.00 81.88 171 SER A O 1
ATOM 1385 N N . LEU A 1 172 ? 6.450 -6.243 -18.532 1.00 82.44 172 LEU A N 1
ATOM 1386 C CA . LEU A 1 172 ? 6.853 -7.409 -17.746 1.00 82.44 172 LEU A CA 1
ATOM 1387 C C . LEU A 1 172 ? 8.368 -7.720 -17.819 1.00 82.44 172 LEU A C 1
ATOM 1389 O O . LEU A 1 172 ? 8.982 -7.840 -16.757 1.00 82.44 172 LEU A O 1
ATOM 1393 N N . PRO A 1 173 ? 9.012 -7.824 -19.002 1.00 85.88 173 PRO A N 1
ATOM 1394 C CA . PRO A 1 173 ? 10.456 -8.054 -19.071 1.00 85.88 173 PRO A CA 1
ATOM 1395 C C . PRO A 1 173 ? 11.261 -6.866 -18.531 1.00 85.88 173 PRO A C 1
ATOM 1397 O O . PRO A 1 173 ? 12.271 -7.079 -17.865 1.00 85.88 173 PRO A O 1
ATOM 1400 N N . ILE A 1 174 ? 10.801 -5.627 -18.747 1.00 87.19 174 ILE A N 1
ATOM 1401 C CA . ILE A 1 174 ? 11.448 -4.430 -18.185 1.00 87.19 174 ILE A CA 1
ATOM 1402 C C . ILE A 1 174 ? 11.428 -4.494 -16.655 1.00 87.19 174 ILE A C 1
ATOM 1404 O O . ILE A 1 174 ? 12.463 -4.312 -16.016 1.00 87.19 174 ILE A O 1
ATOM 1408 N N . TYR A 1 175 ? 10.273 -4.817 -16.067 1.00 87.12 175 TYR A N 1
ATOM 1409 C CA . TYR A 1 175 ? 10.132 -4.997 -14.626 1.00 87.12 175 TYR A CA 1
ATOM 1410 C C . TYR A 1 175 ? 11.072 -6.087 -14.101 1.00 87.12 175 TYR A C 1
ATOM 1412 O O . TYR A 1 175 ? 11.796 -5.851 -13.139 1.00 87.12 175 TYR A O 1
ATOM 1420 N N . ALA A 1 176 ? 11.122 -7.248 -14.762 1.00 86.56 176 ALA A N 1
ATOM 1421 C CA . ALA A 1 176 ? 12.008 -8.341 -14.366 1.00 86.56 176 ALA A CA 1
ATOM 1422 C C . ALA A 1 176 ? 13.488 -7.919 -14.356 1.00 86.56 176 ALA A C 1
ATOM 1424 O O . ALA A 1 176 ? 14.194 -8.198 -13.387 1.00 86.56 176 ALA A O 1
ATOM 1425 N N . ILE A 1 177 ? 13.946 -7.193 -15.383 1.00 89.94 177 ILE A N 1
ATOM 1426 C CA . ILE A 1 177 ? 15.321 -6.672 -15.452 1.00 89.94 177 ILE A CA 1
ATOM 1427 C C . ILE A 1 177 ? 15.596 -5.715 -14.287 1.00 89.94 177 ILE A C 1
ATOM 1429 O O . ILE A 1 177 ? 16.613 -5.853 -13.610 1.00 89.94 177 ILE A O 1
ATOM 1433 N N . VAL A 1 178 ? 14.683 -4.777 -14.017 1.00 88.88 178 VAL A N 1
ATOM 1434 C CA . VAL A 1 178 ? 14.826 -3.817 -12.910 1.00 88.88 178 VAL A CA 1
ATOM 1435 C C . VAL A 1 178 ? 14.889 -4.533 -11.561 1.00 88.88 178 VAL A C 1
ATOM 1437 O O . VAL A 1 178 ? 15.750 -4.208 -10.745 1.00 88.88 178 VAL A O 1
ATOM 1440 N N . VAL A 1 179 ? 14.030 -5.530 -11.332 1.00 91.12 179 VAL A N 1
ATOM 1441 C CA . VAL A 1 179 ? 14.024 -6.322 -10.092 1.00 91.12 179 VAL A CA 1
ATOM 1442 C C . VAL A 1 179 ? 15.339 -7.072 -9.906 1.00 91.12 179 VAL A C 1
ATOM 1444 O O . VAL A 1 179 ? 15.903 -7.034 -8.810 1.00 91.12 179 VAL A O 1
ATOM 1447 N N . ILE A 1 180 ? 15.853 -7.711 -10.961 1.00 89.81 180 ILE A N 1
ATOM 1448 C CA . ILE A 1 180 ? 17.141 -8.415 -10.917 1.00 89.81 180 ILE A CA 1
ATOM 1449 C C . ILE A 1 180 ? 18.266 -7.432 -10.589 1.00 89.81 180 ILE A C 1
ATOM 1451 O O . ILE A 1 180 ? 19.023 -7.675 -9.653 1.00 89.81 180 ILE A O 1
ATOM 1455 N N . LEU A 1 181 ? 18.354 -6.307 -11.306 1.00 90.44 181 LEU A N 1
ATOM 1456 C CA . LEU A 1 181 ? 19.412 -5.314 -11.102 1.00 90.44 181 LEU A CA 1
ATOM 1457 C C . LEU A 1 181 ? 19.370 -4.702 -9.698 1.00 90.44 181 LEU A C 1
ATOM 1459 O O . LEU A 1 181 ? 20.401 -4.644 -9.031 1.00 90.44 181 LEU A O 1
ATOM 1463 N N . ALA A 1 182 ? 18.192 -4.291 -9.223 1.00 87.69 182 ALA A N 1
ATOM 1464 C CA . ALA A 1 182 ? 18.035 -3.710 -7.890 1.00 87.69 182 ALA A CA 1
ATOM 1465 C C . ALA A 1 182 ? 18.428 -4.706 -6.788 1.00 87.69 182 ALA A C 1
ATOM 1467 O O . ALA A 1 182 ? 19.155 -4.358 -5.857 1.00 87.69 182 ALA A O 1
ATOM 1468 N N . SER A 1 183 ? 17.995 -5.961 -6.922 1.00 90.56 183 SER A N 1
ATOM 1469 C CA . SER A 1 183 ? 18.298 -7.010 -5.945 1.00 90.56 183 SER A CA 1
ATOM 1470 C C . SER A 1 183 ? 19.774 -7.404 -5.961 1.00 90.56 183 SER A C 1
ATOM 1472 O O . SER A 1 183 ? 20.355 -7.657 -4.908 1.00 90.56 183 SER A O 1
ATOM 1474 N N . LEU A 1 184 ? 20.397 -7.415 -7.142 1.00 90.25 184 LEU A N 1
ATOM 1475 C CA . LEU A 1 184 ? 21.813 -7.722 -7.318 1.00 90.25 184 LEU A CA 1
ATOM 1476 C C . LEU A 1 184 ? 22.704 -6.614 -6.743 1.00 90.25 184 LEU A C 1
ATOM 1478 O O . LEU A 1 184 ? 23.663 -6.918 -6.039 1.00 90.25 184 LEU A O 1
ATOM 1482 N N . LEU A 1 185 ? 22.351 -5.340 -6.950 1.00 89.81 185 LEU A N 1
ATOM 1483 C CA . LEU A 1 185 ? 23.042 -4.212 -6.315 1.00 89.81 185 LEU A CA 1
ATOM 1484 C C . LEU A 1 185 ? 22.966 -4.299 -4.784 1.00 89.81 185 LEU A C 1
ATOM 1486 O O . LEU A 1 185 ? 23.990 -4.178 -4.115 1.00 89.81 185 LEU A O 1
ATOM 1490 N N . LEU A 1 186 ? 21.785 -4.572 -4.222 1.00 84.00 186 LEU A N 1
ATOM 1491 C CA . LEU A 1 186 ? 21.631 -4.759 -2.774 1.00 84.00 186 LEU A CA 1
ATOM 1492 C C . LEU A 1 186 ? 22.402 -5.982 -2.260 1.00 84.00 186 LEU A C 1
ATOM 1494 O O . LEU A 1 186 ? 23.011 -5.919 -1.194 1.00 84.00 186 LEU A O 1
ATOM 1498 N N . GLY A 1 187 ? 22.419 -7.069 -3.032 1.00 86.38 187 GLY A N 1
ATOM 1499 C CA . GLY A 1 187 ? 23.167 -8.279 -2.710 1.00 86.38 187 GLY A CA 1
ATOM 1500 C C . GLY A 1 187 ? 24.678 -8.057 -2.644 1.00 86.38 187 GLY A C 1
ATOM 1501 O O . GLY A 1 187 ? 25.327 -8.552 -1.727 1.00 86.38 187 GLY A O 1
ATOM 1502 N N . ILE A 1 188 ? 25.227 -7.294 -3.594 1.00 87.81 188 ILE A N 1
ATOM 1503 C CA . ILE A 1 188 ? 26.667 -7.014 -3.690 1.00 87.81 188 ILE A CA 1
ATOM 1504 C C . ILE A 1 188 ? 27.108 -5.974 -2.657 1.00 87.81 188 ILE A C 1
ATOM 1506 O O . ILE A 1 188 ? 28.125 -6.167 -1.996 1.00 87.81 188 ILE A O 1
ATOM 1510 N N . PHE A 1 189 ? 26.376 -4.863 -2.538 1.00 87.00 189 PHE A N 1
ATOM 1511 C CA . PHE A 1 189 ? 26.832 -3.703 -1.765 1.00 87.00 189 PHE A CA 1
ATOM 1512 C C . PHE A 1 189 ? 26.345 -3.677 -0.316 1.00 87.00 189 PHE A C 1
ATOM 1514 O O . PHE A 1 189 ? 26.917 -2.946 0.488 1.00 87.00 189 PHE A O 1
ATOM 1521 N N . VAL A 1 190 ? 25.293 -4.428 0.023 1.00 81.94 190 VAL A N 1
ATOM 1522 C CA . VAL A 1 190 ? 24.706 -4.413 1.370 1.00 81.94 190 VAL A CA 1
ATOM 1523 C C . VAL A 1 190 ? 24.799 -5.789 2.013 1.00 81.94 190 VAL A C 1
ATOM 1525 O O . VAL A 1 190 ? 25.567 -5.974 2.953 1.00 81.94 190 VAL A O 1
ATOM 1528 N N . ASN A 1 191 ? 24.017 -6.751 1.523 1.00 81.50 191 ASN A N 1
ATOM 1529 C CA . ASN A 1 191 ? 24.028 -8.129 2.006 1.00 81.50 191 ASN A CA 1
ATOM 1530 C C . ASN A 1 191 ? 23.330 -9.037 0.983 1.00 81.50 191 ASN A C 1
ATOM 1532 O O . ASN A 1 191 ? 22.206 -8.755 0.563 1.00 81.50 191 ASN A O 1
ATOM 1536 N N . VAL A 1 192 ? 23.956 -10.163 0.629 1.00 84.38 192 VAL A N 1
ATOM 1537 C CA . VAL A 1 192 ? 23.391 -11.187 -0.267 1.00 84.38 192 VAL A CA 1
ATOM 1538 C C . VAL A 1 192 ? 22.024 -11.677 0.219 1.00 84.38 192 VAL A C 1
ATOM 1540 O O . VAL A 1 192 ? 21.108 -11.836 -0.588 1.00 84.38 192 VAL A O 1
ATOM 1543 N N . PHE A 1 193 ? 21.851 -11.863 1.528 1.00 81.69 193 PHE A N 1
ATOM 1544 C CA . PHE A 1 193 ? 20.582 -12.299 2.114 1.00 81.69 193 PHE A CA 1
ATOM 1545 C C . PHE A 1 193 ? 19.476 -11.251 1.961 1.00 81.69 193 PHE A C 1
ATOM 1547 O O . PHE A 1 193 ? 18.365 -11.583 1.544 1.00 81.69 193 PHE A O 1
ATOM 1554 N N . LEU A 1 194 ? 19.800 -9.979 2.202 1.00 77.50 194 LEU A N 1
ATOM 1555 C CA . LEU A 1 194 ? 18.905 -8.855 1.938 1.00 77.50 194 LEU A CA 1
ATOM 1556 C C . LEU A 1 194 ? 18.531 -8.774 0.452 1.00 77.50 194 LEU A C 1
ATOM 1558 O O . LEU A 1 194 ? 17.359 -8.606 0.120 1.00 77.50 194 LEU A O 1
ATOM 1562 N N . GLY A 1 195 ? 19.509 -8.933 -0.444 1.00 84.56 195 GLY A N 1
ATOM 1563 C CA . GLY A 1 195 ? 19.289 -8.943 -1.890 1.00 84.56 195 GLY A CA 1
ATOM 1564 C C . GLY A 1 195 ? 18.311 -10.038 -2.323 1.00 84.56 195 GLY A C 1
ATOM 1565 O O . GLY A 1 195 ? 17.351 -9.755 -3.038 1.00 84.56 195 GLY A O 1
ATOM 1566 N N . LEU A 1 196 ? 18.490 -11.269 -1.834 1.00 86.06 196 LEU A N 1
ATOM 1567 C CA . LEU A 1 196 ? 17.579 -12.389 -2.112 1.00 86.06 196 LEU A CA 1
ATOM 1568 C C . LEU A 1 196 ? 16.176 -12.164 -1.535 1.00 86.06 196 LEU A C 1
ATOM 1570 O O . LEU A 1 196 ? 15.178 -12.481 -2.185 1.00 86.06 196 LEU A O 1
ATOM 1574 N N . PHE A 1 197 ? 16.085 -11.593 -0.335 1.00 83.75 197 PHE A N 1
ATOM 1575 C CA . PHE A 1 197 ? 14.804 -11.271 0.286 1.00 83.75 197 PHE A CA 1
ATOM 1576 C C . PHE A 1 197 ? 14.020 -10.225 -0.521 1.00 83.75 197 PHE A C 1
ATOM 1578 O O . PHE A 1 197 ? 12.840 -10.424 -0.823 1.00 83.75 197 PHE A O 1
ATOM 1585 N N . ILE A 1 198 ? 14.686 -9.140 -0.929 1.00 85.31 198 ILE A N 1
ATOM 1586 C CA . ILE A 1 198 ? 14.085 -8.089 -1.758 1.00 85.31 198 ILE A CA 1
ATOM 1587 C C . ILE A 1 198 ? 13.709 -8.629 -3.141 1.00 85.31 198 ILE A C 1
ATOM 1589 O O . ILE A 1 198 ? 12.621 -8.321 -3.629 1.00 85.31 198 ILE A O 1
ATOM 1593 N N . PHE A 1 199 ? 14.533 -9.498 -3.733 1.00 90.69 199 PHE A N 1
ATOM 1594 C CA . PHE A 1 199 ? 14.201 -10.182 -4.983 1.00 90.69 199 PHE A CA 1
ATOM 1595 C C . PHE A 1 199 ? 12.889 -10.964 -4.870 1.00 90.69 199 PHE A C 1
ATOM 1597 O O . PHE A 1 199 ? 12.003 -10.818 -5.717 1.00 90.69 199 PHE A O 1
ATOM 1604 N N . GLY A 1 200 ? 12.734 -11.752 -3.802 1.00 87.69 200 GLY A N 1
ATOM 1605 C CA . GLY A 1 200 ? 11.506 -12.498 -3.529 1.00 87.69 200 GLY A CA 1
ATOM 1606 C C . GLY A 1 200 ? 10.290 -11.581 -3.371 1.00 87.69 200 GLY A C 1
ATOM 1607 O O . GLY A 1 200 ? 9.275 -11.788 -4.039 1.00 87.69 200 GLY A O 1
ATOM 1608 N N . LEU A 1 201 ? 10.404 -10.532 -2.548 1.00 86.69 201 LEU A N 1
ATOM 1609 C CA . LEU A 1 201 ? 9.323 -9.562 -2.326 1.00 86.69 201 LEU A CA 1
ATOM 1610 C C . LEU A 1 201 ? 8.887 -8.863 -3.616 1.00 86.69 201 LEU A C 1
ATOM 1612 O O . LEU A 1 201 ? 7.689 -8.785 -3.898 1.00 86.69 201 LEU A O 1
ATOM 1616 N N . LEU A 1 202 ? 9.842 -8.375 -4.409 1.00 88.81 202 LEU A N 1
ATOM 1617 C CA . LEU A 1 202 ? 9.552 -7.709 -5.675 1.00 88.81 202 LEU A CA 1
ATOM 1618 C C . LEU A 1 202 ? 8.941 -8.688 -6.682 1.00 88.81 202 LEU A C 1
ATOM 1620 O O . LEU A 1 202 ? 7.960 -8.359 -7.336 1.00 88.81 202 LEU A O 1
ATOM 1624 N N . THR A 1 203 ? 9.430 -9.925 -6.752 1.00 88.19 203 THR A N 1
ATOM 1625 C CA . THR A 1 203 ? 8.857 -10.939 -7.651 1.00 88.19 203 THR A CA 1
ATOM 1626 C C . THR A 1 203 ? 7.393 -11.240 -7.308 1.00 88.19 203 THR A C 1
ATOM 1628 O O . THR A 1 203 ? 6.540 -11.248 -8.199 1.00 88.19 203 THR A O 1
ATOM 1631 N N . ILE A 1 204 ? 7.069 -11.417 -6.021 1.00 87.44 204 ILE A N 1
ATOM 1632 C CA . ILE A 1 204 ? 5.685 -11.620 -5.556 1.00 87.44 204 ILE A CA 1
ATOM 1633 C C . ILE A 1 204 ? 4.834 -10.373 -5.842 1.00 87.44 204 ILE A C 1
ATOM 1635 O O . ILE A 1 204 ? 3.726 -10.492 -6.371 1.00 87.44 204 ILE A O 1
ATOM 1639 N N . GLY A 1 205 ? 5.354 -9.177 -5.551 1.00 84.25 205 GLY A N 1
ATOM 1640 C CA . GLY A 1 205 ? 4.676 -7.909 -5.826 1.00 84.25 205 GLY A CA 1
ATOM 1641 C C . GLY A 1 205 ? 4.352 -7.719 -7.311 1.00 84.25 205 GLY A C 1
ATOM 1642 O O . GLY A 1 205 ? 3.223 -7.367 -7.655 1.00 84.25 205 GLY A O 1
ATOM 1643 N N . GLY A 1 206 ? 5.299 -8.031 -8.198 1.00 82.31 206 GLY A N 1
ATOM 1644 C CA . GLY A 1 206 ? 5.103 -8.009 -9.646 1.00 82.31 206 GLY A CA 1
ATOM 1645 C C . GLY A 1 206 ? 4.042 -9.003 -10.115 1.00 82.31 206 GLY A C 1
ATOM 1646 O O . GLY A 1 206 ? 3.193 -8.655 -10.938 1.00 82.31 206 GLY A O 1
ATOM 1647 N N . PHE A 1 207 ? 4.027 -10.214 -9.549 1.00 83.38 207 PHE A N 1
ATOM 1648 C CA . PHE A 1 207 ? 3.010 -11.218 -9.870 1.00 83.38 207 PHE A CA 1
ATOM 1649 C C . PHE A 1 207 ? 1.610 -10.777 -9.423 1.00 83.38 207 PHE A C 1
ATOM 1651 O O . PHE A 1 207 ? 0.649 -10.895 -10.185 1.00 83.38 207 PHE A O 1
ATOM 1658 N N . LEU A 1 208 ? 1.490 -10.210 -8.217 1.00 81.88 208 LEU A N 1
ATOM 1659 C CA . LEU A 1 208 ? 0.237 -9.646 -7.709 1.00 81.88 208 LEU A CA 1
ATOM 1660 C C . LEU A 1 208 ? -0.253 -8.484 -8.577 1.00 81.88 208 LEU A C 1
ATOM 1662 O O . LEU A 1 208 ? -1.423 -8.462 -8.957 1.00 81.88 208 LEU A O 1
ATOM 1666 N N . TYR A 1 209 ? 0.636 -7.556 -8.937 1.00 77.56 209 TYR A N 1
ATOM 1667 C CA . TYR A 1 209 ? 0.323 -6.442 -9.831 1.00 77.56 209 TYR A CA 1
ATOM 1668 C C . TYR A 1 209 ? -0.198 -6.938 -11.186 1.00 77.56 209 TYR A C 1
ATOM 1670 O O . TYR A 1 209 ? -1.271 -6.526 -11.634 1.00 77.56 209 TYR A O 1
ATOM 1678 N N . PHE A 1 210 ? 0.507 -7.892 -11.799 1.00 76.44 210 PHE A N 1
ATOM 1679 C CA . PHE A 1 210 ? 0.093 -8.500 -13.061 1.00 76.44 210 PHE A CA 1
ATOM 1680 C C . PHE A 1 210 ? -1.252 -9.226 -12.945 1.00 76.44 210 PHE A C 1
ATOM 1682 O O . PHE A 1 210 ? -2.090 -9.115 -13.842 1.00 76.44 210 PHE A O 1
ATOM 1689 N N . PHE A 1 211 ? -1.486 -9.954 -11.851 1.00 76.94 211 PHE A N 1
ATOM 1690 C CA . PHE A 1 211 ? -2.739 -10.668 -11.615 1.00 76.94 211 PHE A CA 1
ATOM 1691 C C . PHE A 1 211 ? -3.923 -9.709 -11.454 1.00 76.94 211 PHE A C 1
ATOM 1693 O O . PHE A 1 211 ? -4.978 -9.922 -12.057 1.00 76.94 211 PHE A O 1
ATOM 1700 N N . ILE A 1 212 ? -3.743 -8.637 -10.678 1.00 71.75 212 ILE A N 1
ATOM 1701 C CA . ILE A 1 212 ? -4.754 -7.597 -10.468 1.00 71.75 212 ILE A CA 1
ATOM 1702 C C . ILE A 1 212 ? -5.100 -6.938 -11.805 1.00 71.75 212 ILE A C 1
ATOM 1704 O O . ILE A 1 212 ? -6.272 -6.942 -12.187 1.00 71.75 212 ILE A O 1
ATOM 1708 N N . LEU A 1 213 ? -4.097 -6.481 -12.564 1.00 69.12 213 LEU A N 1
ATOM 1709 C CA . LEU A 1 213 ? -4.312 -5.927 -13.902 1.00 69.12 213 LEU A CA 1
ATOM 1710 C C . LEU A 1 213 ? -4.990 -6.943 -14.831 1.00 69.12 213 LEU A C 1
ATOM 1712 O O . LEU A 1 213 ? -6.013 -6.656 -15.432 1.00 69.12 213 LEU A O 1
ATOM 1716 N N . SER A 1 214 ? -4.519 -8.182 -14.904 1.00 68.31 214 SER A N 1
ATOM 1717 C CA . SER A 1 214 ? -5.133 -9.184 -15.789 1.00 68.31 214 SER A CA 1
ATOM 1718 C C . SER A 1 214 ? -6.600 -9.479 -15.441 1.00 68.31 214 SER A C 1
ATOM 1720 O O . SER A 1 214 ? -7.401 -9.768 -16.331 1.00 68.31 214 SER A O 1
ATOM 1722 N N . LYS A 1 215 ? -6.981 -9.396 -14.158 1.00 65.62 215 LYS A N 1
ATOM 1723 C CA . LYS A 1 215 ? -8.358 -9.622 -13.686 1.00 65.62 215 LYS A CA 1
ATOM 1724 C C . LYS A 1 215 ? -9.272 -8.419 -13.929 1.00 65.62 215 LYS A C 1
ATOM 1726 O O . LYS A 1 215 ? -10.454 -8.608 -14.207 1.00 65.62 215 LYS A O 1
ATOM 1731 N N . ILE A 1 216 ? -8.736 -7.207 -13.823 1.00 59.47 216 ILE A N 1
ATOM 1732 C CA . ILE A 1 216 ? -9.454 -5.959 -14.105 1.00 59.47 216 ILE A CA 1
ATOM 1733 C C . ILE A 1 216 ? -9.792 -5.848 -15.601 1.00 59.47 216 ILE A C 1
ATOM 1735 O O . ILE A 1 216 ? -10.872 -5.390 -15.957 1.00 59.47 216 ILE A O 1
ATOM 1739 N N . PHE A 1 217 ? -8.923 -6.359 -16.475 1.00 58.06 217 PHE A N 1
ATOM 1740 C CA . PHE A 1 217 ? -9.024 -6.214 -17.931 1.00 58.06 217 PHE A CA 1
ATOM 1741 C C . PHE A 1 217 ? -9.626 -7.433 -18.645 1.00 58.06 217 PHE A C 1
ATOM 1743 O O . PHE A 1 217 ? -9.381 -7.651 -19.830 1.00 58.06 217 PHE A O 1
ATOM 1750 N N . LYS A 1 218 ? -10.435 -8.245 -17.952 1.00 52.12 218 LYS A N 1
ATOM 1751 C CA . LYS A 1 218 ? -11.194 -9.338 -18.588 1.00 52.12 218 LYS A CA 1
ATOM 1752 C C . LYS A 1 218 ? -12.372 -8.860 -19.459 1.00 52.12 218 LYS A C 1
ATOM 1754 O O . LYS A 1 218 ? -13.127 -9.709 -19.929 1.00 52.12 218 LYS A O 1
ATOM 1759 N N . HIS A 1 219 ? -12.509 -7.552 -19.692 1.00 43.31 219 HIS A N 1
ATOM 1760 C CA . HIS A 1 219 ? -13.356 -7.011 -20.756 1.00 43.31 219 HIS A CA 1
ATOM 1761 C C . HIS A 1 219 ? -12.681 -7.096 -22.115 1.00 43.31 219 HIS A C 1
ATOM 1763 O O . HIS A 1 219 ? -11.486 -6.764 -22.256 1.00 43.31 219 HIS A O 1
#

Secondary structure (DSSP, 8-state):
-EEEEEE--SSSSSSEEEEEEEE-GGG-SEEHHHH--S---SS-TT---EE-S-EEEEEEEE--HHHHHHHHHHHHHHHHHHHHHHHHTS--HHHHHHHHHHHHHHHHHHHHHHHHHHHHHHHTT-------HHHHHHHHHHHHHHHHHHHHHHHHHH--HHHHHHHHHHHHHHHHHHHHHHHHHHHHHT-HHHHHHHHHHHHHHHHHHHHHHHHHT--

Sequence (219 aa):
MKKETKKLENTIINNVEVETIETTPEDGFVHDSVIRPTKMQHYGKDNTMYHKGYSKTFTYTTNDPRITRPFIKIMCGIFLAIGLVMLLLFRDIFFGIIFISVSIFTYFKANKDIDKVAEELKQQGKDVTIDSKEEAEQIKNEFVGTIKGGMNDAISSTFTKNNFKWFIKASLPIYAIVVILASLLLGIFVNVFLGLFIFGLLTIGGFLYFFILSKIFKH

Foldseek 3Di:
DDWDWDFPPPALAPGKIKIKDWDAQVNPWAFVCVVPVPPPVDDDPPPRDTDHHTAIDIDIDGLQLLPQVVVLVVVLVVLLVVLVCCCPVVVVPVSSVVSNVCSVVSNVVSVVVSVVVVVVCVVVVHDRDDPDPVSSVRNVCVVVVVVLVSVLVRDVSPDDLVRVVVVLVVVLVVLLVVLLVVLVCCCVPPNVSSSVVSSVVSVVVSVVVSVVVVVSSPD